Protein AF-A0A3M2TX80-F1 (afdb_monomer)

Radius of gyration: 23.75 Å; Cα contacts (8 Å, |Δi|>4): 226; chains: 1; bounding box: 49×37×75 Å

InterPro domains:
  IPR005814 Aminotransferase class-III [PF00202] (36-220)
  IPR015421 Pyridoxal phosphate-dependent transferase, major domain [G3DSA:3.40.640.10] (69-220)
  IPR015422 Pyridoxal phosphate-dependent transferase, small domain [G3DSA:3.90.1150.10] (36-68)
  IPR015424 Pyridoxal phosphate-dependent transferase [SSF53383] (11-220)

Nearest PDB structures (foldseek):
  6tor-assembly1_A  TM=9.472E-01  e=2.722E-14  Homo sapiens
  6tor-assembly1_B  TM=9.514E-01  e=3.523E-14  Homo sapiens
  5g4j-assembly1_B  TM=8.910E-01  e=1.304E-12  Paenarthrobacter aurescens TC1
  6jix-assembly2_C  TM=8.102E-01  e=5.147E-11  Bifidobacterium catenulatum PV20-2
  2zsm-assembly1_A  TM=7.196E-01  e=1.343E-07  Aeropyrum pernix

Foldseek 3Di:
DPPDDPDDPDDDDVVVVVVVCVVPPDPLPDDPDPDHAAFDFWDFQWTAGPVRDIDRHPDDPPQVRTTPPPVVVVVVVVCVVPDDDDPVDDDDPVVVVQVVVCVVDDPPDDGDDDDDDQLVVVVVVLVVLCVVQVAQAEEEEALAQRDDPPVRLLQHHNCVSPVCNVVPRDPRYHYAYDDDQPPGPAHDPPRVVVSVVRVVVSVVVCVVVVHTYSYYDYDD

Secondary structure (DSSP, 8-state):
--SS--PPPPPP-HHHHHHHHHHHS-TTS--SSSS---EEEEEBTEEEETT--EEE--S-SS-TT-BT-HHHHHHHHHHHHH----TTS--HHHHHHHHHHHTTSPTT-------SSHHHHHHHHHHHHHHHHS--EEEEETT----SSHHHHHH---TTT-TTHHHH--TTEEEE----TTTSSS-STT-HHHHHHHHHHHHHHHHHTT--EEEEE---

Sequence (220 aa):
MLGFDCDAPALADPAQLLARRDASFARSQKHYYQAPPQIERGWRNHLIDMQGRSYLDMLNNVAVLGHGHPRMAYEAARQWSLLNTNSRFHYAAIAEFSERLLKLAPDGMDRVFLVNSGTEANDLAIRLAWAYSGGRDMLSVLEAYHGWSVATDAISTSIADNPQALSTRPDWVHPVTAPNTYRGPYRGADSAPEYVRSVDQVLAALAEQQRQVAGFICEP

pLDDT: mean 93.8, std 5.7, range [59.66, 98.44]

Mean predicted aligned error: 5.3 Å

Structure (mmCIF, N/CA/C/O backbone):
data_AF-A0A3M2TX80-F1
#
_entry.id   AF-A0A3M2TX80-F1
#
loop_
_atom_site.group_PDB
_atom_site.id
_atom_site.type_symbol
_atom_site.label_atom_id
_atom_site.label_alt_id
_atom_site.label_comp_id
_atom_site.label_asym_id
_atom_site.label_entity_id
_atom_site.label_seq_id
_atom_site.pdbx_PDB_ins_code
_atom_site.Cartn_x
_atom_site.Cartn_y
_atom_site.Cartn_z
_atom_site.occupancy
_atom_site.B_iso_or_equiv
_atom_site.auth_seq_id
_atom_site.auth_comp_id
_atom_site.auth_asym_id
_atom_site.auth_atom_id
_atom_site.pdbx_PDB_model_num
ATOM 1 N N . MET A 1 1 ? 29.086 -4.573 -43.682 1.00 59.66 1 MET A N 1
ATOM 2 C CA . MET A 1 1 ? 28.436 -5.670 -44.439 1.00 59.66 1 MET A CA 1
ATOM 3 C C . MET A 1 1 ? 26.910 -5.751 -44.256 1.00 59.66 1 MET A C 1
ATOM 5 O O . MET A 1 1 ? 26.325 -6.647 -44.841 1.00 59.66 1 MET A O 1
ATOM 9 N N . LEU A 1 2 ? 26.238 -4.819 -43.553 1.00 67.31 2 LEU A N 1
ATOM 10 C CA . LEU A 1 2 ? 24.760 -4.787 -43.479 1.00 67.31 2 LEU A CA 1
ATOM 11 C C . LEU A 1 2 ? 24.112 -3.436 -43.859 1.00 67.31 2 LEU A C 1
ATOM 13 O O . LEU A 1 2 ? 22.903 -3.380 -44.025 1.00 67.31 2 LEU A O 1
ATOM 17 N N . GLY A 1 3 ? 24.888 -2.368 -44.089 1.00 73.31 3 GLY A N 1
ATOM 18 C CA . GLY A 1 3 ? 24.382 -1.110 -44.670 1.00 73.31 3 GLY A CA 1
ATOM 19 C C . GLY A 1 3 ? 23.562 -0.216 -43.730 1.00 73.31 3 GLY A C 1
ATOM 20 O O . GLY A 1 3 ? 23.145 0.858 -44.148 1.00 73.31 3 GLY A O 1
ATOM 21 N N . PHE A 1 4 ? 23.372 -0.618 -42.477 1.00 73.31 4 PHE A N 1
ATOM 22 C CA . PHE A 1 4 ? 22.861 0.222 -41.398 1.00 73.31 4 PHE A CA 1
ATOM 23 C C . PHE A 1 4 ? 23.906 0.327 -40.289 1.00 73.31 4 PHE A C 1
ATOM 25 O O . PHE A 1 4 ? 24.745 -0.565 -40.134 1.00 73.31 4 PHE A O 1
ATOM 32 N N . ASP A 1 5 ? 23.867 1.449 -39.574 1.00 76.44 5 ASP A N 1
ATOM 33 C CA . ASP A 1 5 ? 24.690 1.685 -38.395 1.00 76.44 5 ASP A CA 1
ATOM 34 C C . ASP A 1 5 ? 24.335 0.638 -37.329 1.00 76.44 5 ASP A C 1
ATOM 36 O O . ASP A 1 5 ? 23.183 0.535 -36.900 1.00 76.44 5 ASP A O 1
ATOM 40 N N . CYS A 1 6 ? 25.307 -0.208 -36.997 1.00 76.00 6 CYS A N 1
ATOM 41 C CA . CYS A 1 6 ? 25.167 -1.266 -35.998 1.00 76.00 6 CYS A CA 1
ATOM 42 C C . CYS A 1 6 ? 25.852 -0.890 -34.681 1.00 76.00 6 CYS A C 1
ATOM 44 O O . CYS A 1 6 ? 25.832 -1.703 -33.752 1.00 76.00 6 CYS A O 1
ATOM 46 N N . ASP A 1 7 ? 26.483 0.285 -34.602 1.00 80.00 7 ASP A N 1
ATOM 47 C CA . ASP A 1 7 ? 27.170 0.695 -33.391 1.00 80.00 7 ASP A CA 1
ATOM 48 C C . ASP A 1 7 ? 26.132 1.072 -32.334 1.00 80.00 7 ASP A C 1
ATOM 50 O O . ASP A 1 7 ? 25.189 1.835 -32.562 1.00 80.00 7 ASP A O 1
ATOM 54 N N . ALA A 1 8 ? 26.282 0.488 -31.145 1.00 75.00 8 ALA A N 1
ATOM 55 C CA . ALA A 1 8 ? 25.469 0.893 -30.015 1.00 75.00 8 ALA A CA 1
ATOM 56 C C . ALA A 1 8 ? 25.793 2.361 -29.680 1.00 75.00 8 ALA A C 1
ATOM 58 O O . ALA A 1 8 ? 26.974 2.726 -29.653 1.00 75.00 8 ALA A O 1
ATOM 59 N N . PRO A 1 9 ? 24.786 3.200 -29.377 1.00 80.12 9 PRO A N 1
ATOM 60 C CA . PRO A 1 9 ? 25.036 4.550 -28.899 1.00 80.12 9 PRO A CA 1
ATOM 61 C C . PRO A 1 9 ? 25.981 4.529 -27.697 1.00 80.12 9 PRO A C 1
ATOM 63 O O . PRO A 1 9 ? 25.887 3.645 -26.840 1.00 80.12 9 PRO A O 1
ATOM 66 N N . ALA A 1 10 ? 26.870 5.520 -27.615 1.00 82.12 10 ALA A N 1
ATOM 67 C CA . ALA A 1 10 ? 27.708 5.688 -26.437 1.00 82.12 10 ALA A CA 1
ATOM 68 C C . ALA A 1 10 ? 26.825 5.796 -25.185 1.00 82.12 10 ALA A C 1
ATOM 70 O O . ALA A 1 10 ? 25.822 6.517 -25.180 1.00 82.12 10 ALA A O 1
ATOM 71 N N . LEU A 1 11 ? 27.200 5.077 -24.125 1.00 80.62 11 LEU A N 1
ATOM 72 C CA . LEU A 1 11 ? 26.494 5.163 -22.853 1.00 80.62 11 LEU A CA 1
ATOM 73 C C . LEU A 1 11 ? 26.590 6.594 -22.323 1.00 80.62 11 LEU A C 1
ATOM 75 O O . LEU A 1 11 ? 27.683 7.147 -22.196 1.00 80.62 11 LEU A O 1
ATOM 79 N N . ALA A 1 12 ? 25.437 7.187 -22.018 1.00 84.25 12 ALA A N 1
ATOM 80 C CA . ALA A 1 12 ? 25.389 8.477 -21.350 1.00 84.25 12 ALA A CA 1
ATOM 81 C C . ALA A 1 12 ? 26.014 8.373 -19.950 1.00 84.25 12 ALA A C 1
ATOM 83 O O . ALA A 1 12 ? 25.948 7.326 -19.305 1.00 84.25 12 ALA A O 1
ATOM 84 N N . ASP A 1 13 ? 26.596 9.474 -19.477 1.00 89.69 13 ASP A N 1
ATOM 85 C CA . ASP A 1 13 ? 27.160 9.551 -18.132 1.00 89.69 13 ASP A CA 1
ATOM 86 C C . ASP A 1 13 ? 26.036 9.482 -17.073 1.00 89.69 13 ASP A C 1
ATOM 88 O O . ASP A 1 13 ? 25.212 10.406 -16.997 1.00 89.69 13 ASP A O 1
ATOM 92 N N . PRO A 1 14 ? 25.985 8.429 -16.229 1.00 90.62 14 PRO A N 1
ATOM 93 C CA . PRO A 1 14 ? 24.947 8.284 -15.211 1.00 90.62 14 PRO A CA 1
ATOM 94 C C . PRO A 1 14 ? 24.973 9.418 -14.175 1.00 90.62 14 PRO A C 1
ATOM 96 O O . PRO A 1 14 ? 23.929 9.752 -13.610 1.00 90.62 14 PRO A O 1
ATOM 99 N N . ALA A 1 15 ? 26.124 10.067 -13.953 1.00 92.69 15 ALA A N 1
ATOM 100 C CA . ALA A 1 15 ? 26.229 11.191 -13.025 1.00 92.69 15 ALA A CA 1
ATOM 101 C C . ALA A 1 15 ? 25.432 12.412 -13.511 1.00 92.69 15 ALA A C 1
ATOM 103 O O . ALA A 1 15 ? 24.819 13.117 -12.707 1.00 92.69 15 ALA A O 1
ATOM 104 N N . GLN A 1 16 ? 25.369 12.637 -14.827 1.00 94.44 16 GLN A N 1
ATOM 105 C CA . GLN A 1 16 ? 24.567 13.720 -15.400 1.00 94.44 16 GLN A CA 1
ATOM 106 C C . GLN A 1 16 ? 23.069 13.467 -15.217 1.00 94.44 16 GLN A C 1
ATOM 108 O O . GLN A 1 16 ? 22.315 14.397 -14.921 1.00 94.44 16 GLN A O 1
ATOM 113 N N . LEU A 1 17 ? 22.622 12.214 -15.361 1.00 93.12 17 LEU A N 1
ATOM 114 C CA . LEU A 1 17 ? 21.231 11.847 -15.101 1.00 93.12 17 LEU A CA 1
ATOM 115 C C . LEU A 1 17 ? 20.876 12.022 -13.619 1.00 93.12 17 LEU A C 1
ATOM 117 O O . LEU A 1 17 ? 19.830 12.599 -13.315 1.00 93.12 17 LEU A O 1
ATOM 121 N N . LEU A 1 18 ? 21.754 11.592 -12.708 1.00 93.56 18 LEU A N 1
ATOM 122 C CA . LEU A 1 18 ? 21.552 11.770 -11.270 1.00 93.56 18 LEU A CA 1
ATOM 123 C C . LEU A 1 18 ? 21.486 13.256 -10.888 1.00 93.56 18 LEU A C 1
ATOM 125 O O . LEU A 1 18 ? 20.553 13.664 -10.206 1.00 93.56 18 LEU A O 1
ATOM 129 N N . ALA A 1 19 ? 22.380 14.096 -11.417 1.00 94.69 19 ALA A N 1
ATOM 130 C CA . ALA A 1 19 ? 22.339 15.539 -11.175 1.00 94.69 19 ALA A CA 1
ATOM 131 C C . ALA A 1 19 ? 21.034 16.184 -11.680 1.00 94.69 19 ALA A C 1
ATOM 133 O O . ALA A 1 19 ? 20.447 17.032 -11.005 1.00 94.69 19 ALA A O 1
ATOM 134 N N . ARG A 1 20 ? 20.532 15.762 -12.851 1.00 94.94 20 ARG A N 1
ATOM 135 C CA . ARG A 1 20 ? 19.226 16.210 -13.370 1.00 94.94 20 ARG A CA 1
ATOM 136 C C . ARG A 1 20 ? 18.079 15.776 -12.466 1.00 94.94 20 ARG A C 1
ATOM 138 O O . ARG A 1 20 ? 17.150 16.556 -12.254 1.00 94.94 20 ARG A O 1
ATOM 145 N N . ARG A 1 21 ? 18.138 14.553 -11.934 1.00 93.69 21 ARG A N 1
ATOM 146 C CA . ARG A 1 21 ? 17.175 14.056 -10.950 1.00 93.69 21 ARG A CA 1
ATOM 147 C C . ARG A 1 21 ? 17.214 14.927 -9.696 1.00 93.69 21 ARG A C 1
ATOM 149 O O . ARG A 1 21 ? 16.175 15.432 -9.302 1.00 93.69 21 ARG A O 1
ATOM 156 N N . ASP A 1 22 ? 18.382 15.178 -9.120 1.00 93.56 22 ASP A N 1
ATOM 157 C CA . ASP A 1 22 ? 18.524 15.967 -7.888 1.00 93.56 22 ASP A CA 1
ATOM 158 C C . ASP A 1 22 ? 18.089 17.427 -8.052 1.00 93.56 22 ASP A C 1
ATOM 160 O O . ASP A 1 22 ? 17.578 18.039 -7.113 1.00 93.56 22 ASP A O 1
ATOM 164 N N . ALA A 1 23 ? 18.240 17.981 -9.256 1.00 95.69 23 ALA A N 1
ATOM 165 C CA . ALA A 1 23 ? 17.765 19.319 -9.585 1.00 95.69 23 ALA A CA 1
ATOM 166 C C . ALA A 1 23 ? 16.236 19.411 -9.760 1.00 95.69 23 ALA A C 1
ATOM 168 O O . ALA A 1 23 ? 15.690 20.508 -9.663 1.00 95.69 23 ALA A O 1
ATOM 169 N N . SER A 1 24 ? 15.546 18.298 -10.044 1.00 95.38 24 SER A N 1
ATOM 170 C CA . SER A 1 24 ? 14.126 18.299 -10.442 1.00 95.38 24 SER A CA 1
ATOM 171 C C . SER A 1 24 ? 13.187 17.538 -9.502 1.00 95.38 24 SER A C 1
ATOM 173 O O . SER A 1 24 ? 12.017 17.900 -9.391 1.00 95.38 24 SER A O 1
ATOM 175 N N . PHE A 1 25 ? 13.665 16.505 -8.810 1.00 93.88 25 PHE A N 1
ATOM 176 C CA . PHE A 1 25 ? 12.873 15.707 -7.879 1.00 93.88 25 PHE A CA 1
ATOM 177 C C . PHE A 1 25 ? 12.859 16.337 -6.488 1.00 93.88 25 PHE A C 1
ATOM 179 O O . PHE A 1 25 ? 13.861 16.862 -5.999 1.00 93.88 25 PHE A O 1
ATOM 186 N N . ALA A 1 26 ? 11.713 16.239 -5.812 1.00 92.00 26 ALA A N 1
ATOM 187 C CA . ALA A 1 26 ? 11.587 16.700 -4.438 1.00 92.00 26 ALA A CA 1
ATOM 188 C C . ALA A 1 26 ? 12.589 15.965 -3.536 1.00 92.00 26 ALA A C 1
ATOM 190 O O . ALA A 1 26 ? 12.660 14.737 -3.546 1.00 92.00 26 ALA A O 1
ATOM 191 N N . ARG A 1 27 ? 13.326 16.712 -2.705 1.00 87.06 27 ARG A N 1
ATOM 192 C CA . ARG A 1 27 ? 14.365 16.157 -1.815 1.00 87.06 27 ARG A CA 1
ATOM 193 C C . ARG A 1 27 ? 13.838 15.123 -0.815 1.00 87.06 27 ARG A C 1
ATOM 195 O O . ARG A 1 27 ? 14.606 14.299 -0.334 1.00 87.06 27 ARG A O 1
ATOM 202 N N . SER A 1 28 ? 12.543 15.164 -0.499 1.00 85.38 28 SER A N 1
ATOM 203 C CA . SER A 1 28 ? 11.877 14.161 0.338 1.00 85.38 28 SER A CA 1
ATOM 204 C C . SER A 1 28 ? 11.779 12.789 -0.339 1.00 85.38 28 SER A C 1
ATOM 206 O O . SER A 1 28 ? 11.716 11.777 0.354 1.00 85.38 28 SER A O 1
ATOM 208 N N . GLN A 1 29 ? 11.816 12.729 -1.674 1.00 85.62 29 GLN A N 1
ATOM 209 C CA . GLN A 1 29 ? 11.825 11.485 -2.442 1.00 85.62 29 GLN A CA 1
ATOM 210 C C . GLN A 1 29 ? 13.255 10.950 -2.541 1.00 85.62 29 GLN A C 1
ATOM 212 O O . GLN A 1 29 ? 14.015 11.283 -3.459 1.00 85.62 29 GLN A O 1
ATOM 217 N N . LYS A 1 30 ? 13.619 10.129 -1.557 1.00 85.69 30 LYS A N 1
ATOM 218 C CA . LYS A 1 30 ? 14.942 9.509 -1.418 1.00 85.69 30 LYS A CA 1
ATOM 219 C C . LYS A 1 30 ? 15.217 8.500 -2.544 1.00 85.69 30 LYS A C 1
ATOM 221 O O . LYS A 1 30 ? 14.304 8.034 -3.223 1.00 85.69 30 LYS A O 1
ATOM 226 N N . HIS A 1 31 ? 16.484 8.143 -2.722 1.00 88.81 31 HIS A N 1
ATOM 227 C CA . HIS A 1 31 ? 16.905 6.993 -3.520 1.00 88.81 31 HIS A CA 1
ATOM 228 C C . HIS A 1 31 ? 17.670 6.004 -2.640 1.00 88.81 31 HIS A C 1
ATOM 230 O O . HIS A 1 31 ? 18.202 6.361 -1.586 1.00 88.81 31 HIS A O 1
ATOM 236 N N . TYR A 1 32 ? 17.731 4.751 -3.079 1.00 87.69 32 TYR A N 1
ATOM 237 C CA . TYR A 1 32 ? 18.575 3.751 -2.440 1.00 87.69 32 TYR A CA 1
ATOM 238 C C . TYR A 1 32 ? 20.052 4.023 -2.736 1.00 87.69 32 TYR A C 1
ATOM 240 O O . TYR A 1 32 ? 20.390 4.492 -3.822 1.00 87.69 32 TYR A O 1
ATOM 248 N N . TYR A 1 33 ? 20.918 3.666 -1.783 1.00 90.12 33 TYR A N 1
ATOM 249 C CA . TYR A 1 33 ? 22.381 3.774 -1.863 1.00 90.12 33 TYR A CA 1
ATOM 250 C C . TYR A 1 33 ? 22.925 5.209 -1.990 1.00 90.12 33 TYR A C 1
ATOM 252 O O . TYR A 1 33 ? 22.236 6.138 -2.397 1.00 90.12 33 TYR A O 1
ATOM 260 N N . GLN A 1 34 ? 24.198 5.392 -1.629 1.00 89.75 34 GLN A N 1
ATOM 261 C CA . GLN A 1 34 ? 24.897 6.675 -1.795 1.00 89.75 34 GLN A CA 1
ATOM 262 C C . GLN A 1 34 ? 25.177 6.984 -3.273 1.00 89.75 34 GLN A C 1
ATOM 264 O O . GLN A 1 34 ? 25.066 8.129 -3.692 1.00 89.75 34 GLN A O 1
ATOM 269 N N . ALA A 1 35 ? 25.501 5.951 -4.054 1.00 90.00 35 ALA A N 1
ATOM 270 C CA . ALA A 1 35 ? 25.652 6.007 -5.503 1.00 90.00 35 ALA A CA 1
ATOM 271 C C . ALA A 1 35 ? 24.588 5.089 -6.137 1.00 90.00 35 ALA A C 1
ATOM 273 O O . ALA A 1 35 ? 24.834 3.885 -6.270 1.00 90.00 35 ALA A O 1
ATOM 274 N N . PRO A 1 36 ? 23.381 5.602 -6.437 1.00 92.19 36 PRO A N 1
ATOM 275 C CA . PRO A 1 36 ? 22.304 4.787 -6.988 1.00 92.19 36 PRO A CA 1
ATOM 276 C C . PRO A 1 36 ? 22.674 4.274 -8.393 1.00 92.19 36 PRO A C 1
ATOM 278 O O . PRO A 1 36 ? 23.073 5.077 -9.240 1.00 92.19 36 PRO A O 1
ATOM 281 N N . PRO A 1 37 ? 22.540 2.964 -8.678 1.00 92.38 37 PRO A N 1
ATOM 282 C CA . PRO A 1 37 ? 22.771 2.443 -10.021 1.00 92.38 37 PRO A CA 1
ATOM 283 C C . PRO A 1 37 ? 21.685 2.933 -10.990 1.00 92.38 37 PRO A C 1
ATOM 285 O O . PRO A 1 37 ? 20.508 3.008 -10.631 1.00 92.38 37 PRO A O 1
ATOM 288 N N . GLN A 1 38 ? 22.065 3.217 -12.239 1.00 94.50 38 GLN A N 1
ATOM 289 C CA . GLN A 1 38 ? 21.109 3.501 -13.310 1.00 94.50 38 GLN A CA 1
ATOM 290 C C . GLN A 1 38 ? 20.551 2.182 -13.862 1.00 94.50 38 GLN A C 1
ATOM 292 O O . GLN A 1 38 ? 21.195 1.519 -14.675 1.00 94.50 38 GLN A O 1
ATOM 297 N N . ILE A 1 39 ? 19.351 1.809 -13.418 1.00 95.31 39 ILE A N 1
ATOM 298 C CA . ILE A 1 39 ? 18.636 0.616 -13.881 1.00 95.31 39 ILE A CA 1
ATOM 299 C C . ILE A 1 39 ? 17.630 1.006 -14.966 1.00 95.31 39 ILE A C 1
ATOM 301 O O . ILE A 1 39 ? 16.703 1.763 -14.701 1.00 95.31 39 ILE A O 1
ATOM 305 N N . GLU A 1 40 ? 17.787 0.443 -16.163 1.00 94.31 40 GLU A N 1
ATOM 306 C CA . GLU A 1 40 ? 16.952 0.769 -17.340 1.00 94.31 40 GLU A CA 1
ATOM 307 C C . GLU A 1 40 ? 16.276 -0.472 -17.935 1.00 94.31 40 GLU A C 1
ATOM 309 O O . GLU A 1 40 ? 15.460 -0.389 -18.855 1.00 94.31 40 GLU A O 1
ATOM 314 N N . ARG A 1 41 ? 16.610 -1.663 -17.428 1.00 95.88 41 ARG A N 1
ATOM 315 C CA . ARG A 1 41 ? 15.988 -2.916 -17.850 1.00 95.88 41 ARG A CA 1
ATOM 316 C C . ARG A 1 41 ? 15.700 -3.789 -16.645 1.00 95.88 41 ARG A C 1
ATOM 318 O O . ARG A 1 41 ? 16.430 -3.791 -15.659 1.00 95.88 41 ARG A O 1
ATOM 325 N N . GLY A 1 42 ? 14.657 -4.595 -16.764 1.00 97.06 42 GLY A N 1
ATOM 326 C CA . GLY A 1 42 ? 14.381 -5.651 -15.811 1.00 97.06 42 GLY A CA 1
ATOM 327 C C . GLY A 1 42 ? 13.740 -6.848 -16.494 1.00 97.06 42 GLY A C 1
ATOM 328 O O . GLY A 1 42 ? 13.045 -6.712 -17.503 1.00 97.06 42 GLY A O 1
ATOM 329 N N . TRP A 1 43 ? 14.007 -8.029 -15.952 1.00 97.38 43 TRP A N 1
ATOM 330 C CA . TRP A 1 43 ? 13.437 -9.284 -16.422 1.00 97.38 43 TRP A CA 1
ATOM 331 C C . TRP A 1 43 ? 13.212 -10.225 -15.250 1.00 97.38 43 TRP A C 1
ATOM 333 O O . TRP A 1 43 ? 14.162 -10.593 -14.559 1.00 97.38 43 TRP A O 1
ATOM 343 N N . ARG A 1 44 ? 11.960 -10.645 -15.040 1.00 96.38 44 ARG A N 1
ATOM 344 C CA . ARG A 1 44 ? 11.574 -11.482 -13.896 1.00 96.38 44 ARG A CA 1
ATOM 345 C C . ARG A 1 44 ? 12.051 -10.828 -12.590 1.00 96.38 44 ARG A C 1
ATOM 347 O O . ARG A 1 44 ? 11.693 -9.699 -12.297 1.00 96.38 44 ARG A O 1
ATOM 354 N N . ASN A 1 45 ? 12.884 -11.507 -11.827 1.00 97.06 45 ASN A N 1
ATOM 355 C CA . ASN A 1 45 ? 13.463 -11.073 -10.563 1.00 97.06 45 ASN A CA 1
ATOM 356 C C . ASN A 1 45 ? 14.814 -10.352 -10.729 1.00 97.06 45 ASN A C 1
ATOM 358 O O . ASN A 1 45 ? 15.593 -10.318 -9.784 1.00 97.06 45 ASN A O 1
ATOM 362 N N . HIS A 1 46 ? 15.137 -9.827 -11.915 1.00 97.81 46 HIS A N 1
ATOM 363 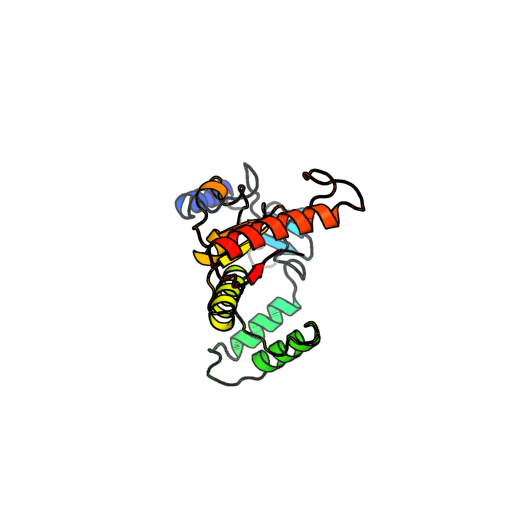C CA . HIS A 1 46 ? 16.406 -9.147 -12.170 1.00 97.81 46 HIS A CA 1
ATOM 364 C C . HIS A 1 46 ? 16.221 -7.692 -12.588 1.00 97.81 46 HIS A C 1
ATOM 366 O O . HIS A 1 46 ? 15.402 -7.3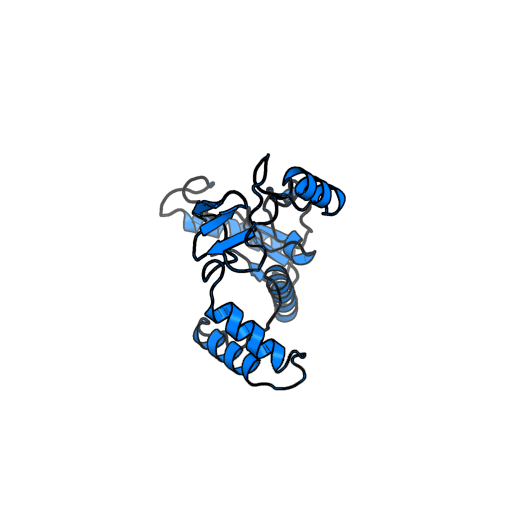93 -13.459 1.00 97.81 46 HIS A O 1
ATOM 372 N N . LEU A 1 47 ? 17.061 -6.824 -12.025 1.00 97.75 47 LEU A N 1
ATOM 373 C CA . LEU A 1 47 ? 17.318 -5.456 -12.474 1.00 97.75 47 LEU A CA 1
ATOM 374 C C . LEU A 1 47 ? 18.635 -5.452 -13.258 1.00 97.75 47 LEU A C 1
ATOM 376 O O . LEU A 1 47 ? 19.577 -6.152 -12.886 1.00 97.75 47 LEU A O 1
ATOM 380 N N . ILE A 1 48 ? 18.707 -4.716 -14.361 1.00 97.06 48 ILE A N 1
ATOM 381 C CA . ILE A 1 48 ? 19.871 -4.686 -15.250 1.00 97.06 48 ILE A CA 1
ATOM 382 C C . ILE A 1 48 ? 20.250 -3.226 -15.496 1.00 97.06 48 ILE A C 1
ATOM 384 O O . ILE A 1 48 ? 19.422 -2.430 -15.951 1.00 97.06 48 ILE A O 1
ATOM 388 N N . ASP A 1 49 ? 21.496 -2.886 -15.172 1.00 94.50 49 ASP A N 1
ATOM 389 C CA . ASP A 1 49 ? 22.035 -1.548 -15.406 1.00 94.50 49 ASP A CA 1
ATOM 390 C C . ASP A 1 49 ? 22.516 -1.349 -16.850 1.00 94.50 49 ASP A C 1
ATOM 392 O O . ASP A 1 49 ? 22.554 -2.272 -17.671 1.00 94.50 49 ASP A O 1
ATOM 396 N N . MET A 1 50 ? 22.905 -0.114 -17.162 1.00 92.00 50 MET A N 1
ATOM 397 C CA . MET A 1 50 ? 23.406 0.258 -18.487 1.00 92.00 50 MET A CA 1
ATOM 398 C C . MET A 1 50 ? 24.787 -0.320 -18.825 1.00 92.00 50 MET A C 1
ATOM 400 O O . MET A 1 50 ? 25.176 -0.310 -19.990 1.00 92.00 50 MET A O 1
ATOM 404 N N . GLN A 1 51 ? 25.521 -0.855 -17.846 1.00 89.94 51 GLN A N 1
ATOM 405 C CA . GLN A 1 51 ? 26.785 -1.566 -18.056 1.00 89.94 51 GLN A CA 1
ATOM 406 C C . GLN A 1 51 ? 26.566 -3.078 -18.247 1.00 89.94 51 GLN A C 1
ATOM 408 O O . GLN A 1 51 ? 27.526 -3.830 -18.417 1.00 89.94 51 GLN A O 1
ATOM 413 N N . GLY A 1 52 ? 25.308 -3.536 -18.241 1.00 90.88 52 GLY A N 1
ATOM 414 C CA . GLY A 1 52 ? 24.933 -4.937 -18.404 1.00 90.88 52 GLY A CA 1
ATOM 415 C C . GLY A 1 52 ? 25.060 -5.766 -17.126 1.00 90.88 52 GLY A C 1
ATOM 416 O O . GLY A 1 52 ? 24.879 -6.986 -17.172 1.00 90.88 52 GLY A O 1
ATOM 417 N N . ARG A 1 53 ? 25.344 -5.145 -15.976 1.00 94.81 53 ARG A N 1
ATOM 418 C CA . ARG A 1 53 ? 25.351 -5.854 -14.699 1.00 94.81 53 ARG A CA 1
ATOM 419 C C . ARG A 1 53 ? 23.922 -6.195 -14.314 1.00 94.81 53 ARG A C 1
ATOM 421 O O . ARG A 1 53 ? 23.032 -5.349 -14.302 1.00 94.81 53 ARG A O 1
ATOM 428 N N . SER A 1 54 ? 23.724 -7.459 -13.960 1.00 97.31 54 SER A N 1
ATOM 429 C CA . SER A 1 54 ? 22.455 -7.955 -13.449 1.00 97.31 54 SER A CA 1
ATOM 430 C C . SER A 1 54 ? 22.480 -8.034 -11.927 1.00 97.31 54 SER A C 1
ATOM 432 O O . SER A 1 54 ? 23.426 -8.554 -11.331 1.00 97.31 54 SER A O 1
ATOM 434 N N . TYR A 1 55 ? 21.415 -7.542 -11.310 1.00 97.12 55 TYR A N 1
ATOM 435 C CA . TYR A 1 55 ? 21.161 -7.583 -9.880 1.00 97.12 55 TYR A CA 1
ATOM 436 C C . TYR A 1 55 ? 19.952 -8.476 -9.633 1.00 97.1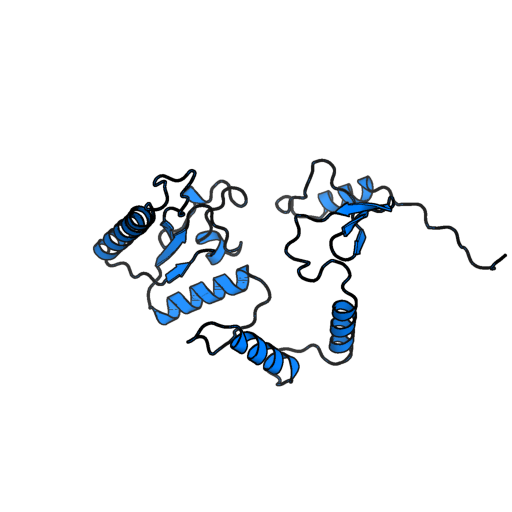2 55 TYR A C 1
ATOM 438 O O . TYR A 1 55 ? 18.914 -8.296 -10.269 1.00 97.12 55 TYR A O 1
ATOM 446 N N . LEU A 1 56 ? 20.082 -9.422 -8.705 1.00 97.69 56 LEU A N 1
ATOM 447 C CA . LEU A 1 56 ? 18.930 -10.135 -8.169 1.00 97.69 56 LEU A CA 1
ATOM 448 C C . LEU A 1 56 ? 18.112 -9.156 -7.319 1.00 97.69 56 LEU A C 1
ATOM 450 O O . LEU A 1 56 ? 18.624 -8.602 -6.347 1.00 97.69 56 LEU A O 1
ATOM 454 N N . ASP A 1 57 ? 16.859 -8.941 -7.695 1.00 96.69 57 ASP A N 1
ATOM 455 C CA . ASP A 1 57 ? 15.945 -8.063 -6.982 1.00 96.69 57 ASP A CA 1
ATOM 456 C C . ASP A 1 57 ? 15.322 -8.792 -5.792 1.00 96.69 57 ASP A C 1
ATOM 458 O O . ASP A 1 57 ? 14.534 -9.724 -5.953 1.00 96.69 57 ASP A O 1
ATOM 462 N N . MET A 1 58 ? 15.710 -8.360 -4.595 1.00 94.81 58 MET A N 1
ATOM 463 C CA . MET A 1 58 ? 15.192 -8.852 -3.317 1.00 94.81 58 MET A CA 1
ATOM 464 C C . MET A 1 58 ? 14.486 -7.739 -2.525 1.00 94.81 58 MET A C 1
ATOM 466 O O . MET A 1 58 ? 14.337 -7.858 -1.312 1.00 94.81 58 MET A O 1
ATOM 470 N N . LEU A 1 59 ? 14.112 -6.637 -3.189 1.00 91.31 59 LEU A N 1
ATOM 471 C CA . LEU A 1 59 ? 13.563 -5.437 -2.547 1.00 91.31 59 LEU A CA 1
ATOM 472 C C . LEU A 1 59 ? 12.167 -5.080 -3.062 1.00 91.31 59 LEU A C 1
ATOM 474 O O . LEU A 1 59 ? 11.304 -4.709 -2.271 1.00 91.31 59 LEU A O 1
ATOM 478 N N . ASN A 1 60 ? 11.935 -5.152 -4.375 1.00 91.50 60 ASN A N 1
ATOM 479 C CA . ASN A 1 60 ? 10.707 -4.614 -4.956 1.00 91.50 60 ASN A CA 1
ATOM 480 C C . ASN A 1 60 ? 9.505 -5.536 -4.736 1.00 91.50 60 ASN A C 1
ATOM 482 O O . ASN A 1 60 ? 9.448 -6.653 -5.244 1.00 91.50 60 ASN A O 1
ATOM 486 N N . ASN A 1 61 ? 8.481 -5.003 -4.075 1.00 90.19 61 ASN A N 1
ATOM 487 C CA . ASN A 1 61 ? 7.154 -5.611 -3.974 1.00 90.19 61 ASN A CA 1
ATOM 488 C C . ASN A 1 61 ? 6.183 -5.124 -5.070 1.00 90.19 61 ASN A C 1
ATOM 490 O O . ASN A 1 61 ? 5.154 -5.751 -5.285 1.00 90.19 61 ASN A O 1
ATOM 494 N N . VAL A 1 62 ? 6.499 -4.039 -5.790 1.00 93.12 62 VAL A N 1
ATOM 495 C CA . VAL A 1 62 ? 5.652 -3.484 -6.867 1.00 93.12 62 VAL A CA 1
ATOM 496 C C . VAL A 1 62 ? 5.590 -4.422 -8.074 1.00 93.12 62 VAL A C 1
ATOM 498 O O . VAL A 1 62 ? 4.532 -4.637 -8.666 1.00 93.12 62 VAL A O 1
ATOM 501 N N . ALA A 1 63 ? 6.726 -5.013 -8.440 1.00 93.25 63 ALA A N 1
ATOM 502 C CA . ALA A 1 63 ? 6.839 -5.929 -9.568 1.00 93.25 63 ALA A CA 1
ATOM 503 C C . ALA A 1 63 ? 6.392 -7.353 -9.181 1.00 93.25 63 ALA A C 1
ATOM 505 O O . ALA A 1 63 ? 7.156 -8.305 -9.317 1.00 93.25 63 ALA A O 1
ATOM 506 N N . VAL A 1 64 ? 5.146 -7.518 -8.721 1.00 93.12 64 VAL A N 1
ATOM 507 C CA . VAL A 1 64 ? 4.613 -8.803 -8.212 1.00 93.12 64 VAL A CA 1
ATOM 508 C C . VAL A 1 64 ? 4.658 -9.952 -9.229 1.00 93.12 64 VAL A C 1
ATOM 510 O O . VAL A 1 64 ? 4.782 -11.111 -8.849 1.00 93.12 64 VAL A O 1
ATOM 513 N N . LEU A 1 65 ? 4.587 -9.648 -10.530 1.00 95.25 65 LEU A N 1
ATOM 514 C CA . LEU A 1 65 ? 4.717 -10.627 -11.624 1.00 95.25 65 LEU A CA 1
ATOM 515 C C . LEU A 1 65 ? 6.154 -10.733 -12.171 1.00 95.25 65 LEU A C 1
ATOM 517 O O . LEU A 1 65 ? 6.396 -11.422 -13.164 1.00 95.25 65 LEU A O 1
ATOM 521 N N . GLY A 1 66 ? 7.101 -10.027 -11.555 1.00 96.12 66 GLY A N 1
ATOM 522 C CA . GLY A 1 66 ? 8.437 -9.784 -12.077 1.00 96.12 66 GLY A CA 1
ATOM 523 C C . GLY A 1 66 ? 8.492 -8.656 -13.114 1.00 96.12 66 GLY A C 1
ATOM 524 O O . GLY A 1 66 ? 7.502 -8.277 -13.745 1.00 96.12 66 GLY A O 1
ATOM 525 N N . HIS A 1 67 ? 9.692 -8.119 -13.300 1.00 97.62 67 HIS A N 1
ATOM 526 C CA . HIS A 1 67 ? 10.006 -7.063 -14.253 1.00 97.62 67 HIS A CA 1
ATOM 527 C C . HIS A 1 67 ? 9.803 -7.519 -15.698 1.00 97.62 67 HIS A C 1
ATOM 529 O O . HIS A 1 67 ? 10.142 -8.648 -16.067 1.00 97.62 67 HIS A O 1
ATOM 535 N N . GLY A 1 68 ? 9.275 -6.623 -16.534 1.00 95.88 68 GLY A N 1
ATOM 536 C CA . GLY A 1 68 ? 9.138 -6.860 -17.973 1.00 95.88 68 GLY A CA 1
ATOM 537 C C . GLY A 1 68 ? 8.163 -7.983 -18.349 1.00 95.88 68 GLY A C 1
ATOM 538 O O . GLY A 1 68 ? 8.346 -8.617 -19.386 1.00 95.88 68 GLY A O 1
ATOM 539 N N . HIS A 1 69 ? 7.147 -8.265 -17.523 1.00 97.19 69 HIS A N 1
ATOM 540 C CA . HIS A 1 69 ? 6.209 -9.367 -17.755 1.00 97.19 69 HIS A CA 1
ATOM 541 C C . HIS A 1 69 ? 5.428 -9.194 -19.085 1.00 97.19 69 HIS A C 1
ATO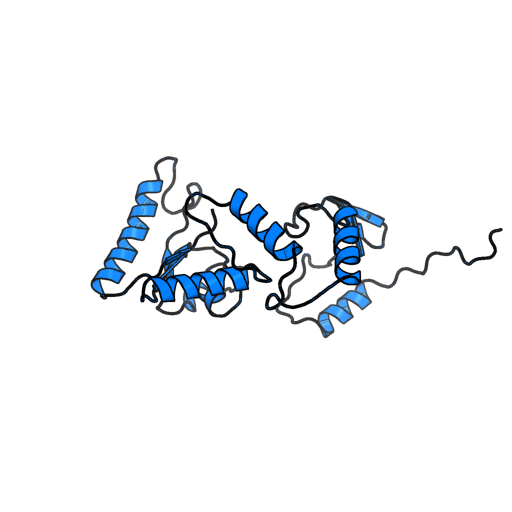M 543 O O . HIS A 1 69 ? 4.546 -8.331 -19.178 1.00 97.19 69 HIS A O 1
ATOM 549 N N . PRO A 1 70 ? 5.676 -10.025 -20.121 1.00 96.69 70 PRO A N 1
ATOM 550 C CA . PRO A 1 70 ? 5.259 -9.735 -21.498 1.00 96.69 70 PRO A CA 1
ATOM 551 C C . PRO A 1 70 ? 3.740 -9.735 -21.682 1.00 96.69 70 PRO A C 1
ATOM 553 O O . PRO A 1 70 ? 3.194 -8.880 -22.375 1.00 96.69 70 PRO A O 1
ATOM 556 N N . ARG A 1 71 ? 3.032 -10.646 -21.001 1.00 97.50 71 ARG A N 1
ATOM 557 C CA . ARG A 1 71 ? 1.563 -10.681 -21.036 1.00 97.50 71 ARG A CA 1
ATOM 558 C C . ARG A 1 71 ? 0.954 -9.418 -20.429 1.00 97.50 71 ARG A C 1
ATOM 560 O O . ARG A 1 71 ? -0.076 -8.967 -20.907 1.00 97.50 71 ARG A O 1
ATOM 567 N N . MET A 1 72 ? 1.582 -8.843 -19.400 1.00 95.94 72 MET A N 1
ATOM 568 C CA . MET A 1 72 ? 1.048 -7.636 -18.768 1.00 95.94 72 MET A CA 1
ATOM 569 C C . MET A 1 72 ? 1.185 -6.445 -19.719 1.00 95.94 72 MET A C 1
ATOM 571 O O . MET A 1 72 ? 0.200 -5.771 -20.004 1.00 95.94 72 MET A O 1
ATOM 575 N N . ALA A 1 73 ? 2.372 -6.258 -20.302 1.00 96.88 73 ALA A N 1
ATOM 576 C CA . ALA A 1 73 ? 2.598 -5.224 -21.312 1.00 96.88 73 ALA A CA 1
ATOM 577 C C . ALA A 1 73 ? 1.616 -5.337 -22.494 1.00 96.88 73 ALA A C 1
ATOM 579 O O . ALA A 1 73 ? 1.032 -4.334 -22.905 1.00 96.88 73 ALA A O 1
ATOM 580 N N . TYR A 1 74 ? 1.387 -6.558 -22.991 1.00 98.31 74 TYR A N 1
ATOM 581 C CA . TYR A 1 74 ? 0.431 -6.812 -24.067 1.00 98.31 74 TYR A CA 1
ATOM 582 C C . TYR A 1 74 ? -1.007 -6.433 -23.685 1.00 98.31 74 TYR A C 1
ATOM 584 O O . TYR A 1 74 ? -1.645 -5.684 -24.420 1.00 98.31 74 TYR A O 1
ATOM 592 N N . GLU A 1 75 ? -1.523 -6.902 -22.542 1.00 97.25 75 GLU A N 1
ATOM 593 C CA . GLU A 1 75 ? -2.911 -6.619 -22.144 1.00 97.25 75 GLU A CA 1
ATOM 594 C C . GLU A 1 75 ? -3.147 -5.136 -21.836 1.00 97.25 75 GLU A C 1
ATOM 596 O O . GLU A 1 75 ? -4.192 -4.602 -22.211 1.00 97.25 75 GLU A O 1
ATOM 601 N N . ALA A 1 76 ? -2.172 -4.446 -21.224 1.00 96.50 76 ALA A N 1
ATOM 602 C CA . ALA A 1 76 ? -2.242 -2.994 -21.044 1.00 96.50 76 ALA A CA 1
ATOM 603 C C . ALA A 1 76 ? -2.346 -2.274 -22.390 1.00 96.50 76 ALA A C 1
ATOM 605 O O . ALA A 1 76 ? -3.285 -1.507 -22.592 1.00 96.50 76 ALA A O 1
ATOM 606 N N . ALA A 1 77 ? -1.419 -2.542 -23.316 1.00 98.31 77 ALA A N 1
ATOM 607 C CA . ALA A 1 77 ? -1.408 -1.903 -24.630 1.00 98.31 77 ALA A CA 1
ATOM 608 C C . ALA A 1 77 ? -2.691 -2.202 -25.419 1.00 98.31 77 ALA A C 1
ATOM 610 O O . ALA A 1 77 ? -3.287 -1.300 -26.012 1.00 98.31 77 ALA A O 1
ATOM 611 N N . ARG A 1 78 ? -3.157 -3.457 -25.374 1.00 98.25 78 ARG A N 1
ATOM 612 C CA . ARG A 1 78 ? -4.402 -3.882 -26.015 1.00 98.25 78 ARG A CA 1
ATOM 613 C C . ARG A 1 78 ? -5.591 -3.096 -25.472 1.00 98.25 78 ARG A C 1
ATOM 615 O O . ARG A 1 78 ? -6.313 -2.498 -26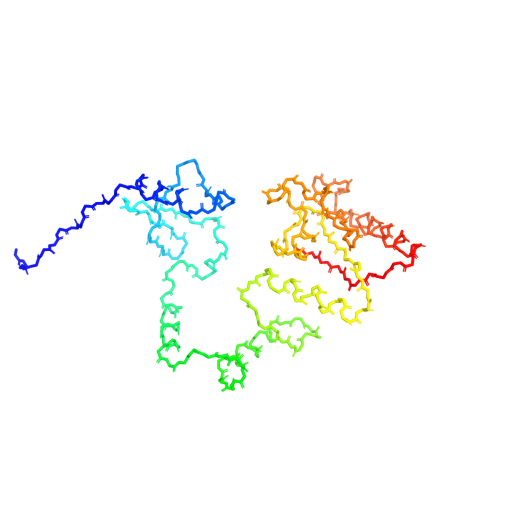.263 1.00 98.25 78 ARG A O 1
ATOM 622 N N . GLN A 1 79 ? -5.785 -3.046 -24.153 1.00 97.50 79 GLN A N 1
ATOM 623 C CA . GLN A 1 79 ? -6.908 -2.312 -23.565 1.00 97.50 79 GLN A CA 1
ATOM 624 C C . GLN A 1 79 ? -6.823 -0.807 -23.862 1.00 97.50 79 GLN A C 1
ATOM 626 O O . GLN A 1 79 ? -7.838 -0.205 -24.212 1.00 97.50 79 GLN A O 1
ATOM 631 N N . TRP A 1 80 ? -5.622 -0.219 -23.812 1.00 96.88 80 TRP A N 1
ATOM 632 C CA . TRP A 1 80 ? -5.405 1.201 -24.116 1.00 96.88 80 TRP A CA 1
ATOM 633 C C . TRP A 1 80 ? -5.765 1.571 -25.557 1.00 96.88 80 TRP A C 1
ATOM 635 O O . TRP A 1 80 ? -6.234 2.677 -25.806 1.00 96.88 80 TRP A O 1
ATOM 645 N N . SER A 1 81 ? -5.573 0.643 -26.501 1.00 97.94 81 SER A N 1
ATOM 646 C CA . SER A 1 81 ? -5.964 0.834 -27.903 1.00 97.94 81 SER A CA 1
ATOM 647 C C . SER A 1 81 ? -7.478 0.778 -28.140 1.00 97.94 81 SER A C 1
ATOM 649 O O . SER A 1 81 ? -7.944 1.211 -29.191 1.00 97.94 81 SER A O 1
ATOM 651 N N . LEU A 1 82 ? -8.245 0.247 -27.180 1.00 97.12 82 LEU A N 1
ATOM 652 C CA . LEU A 1 82 ? -9.693 0.064 -27.289 1.00 97.12 82 LEU A CA 1
ATOM 653 C C . LEU A 1 82 ? -10.469 1.135 -26.519 1.00 97.12 82 LEU A C 1
ATOM 655 O O . LEU A 1 82 ? -11.349 1.782 -27.081 1.00 97.12 82 LEU A O 1
ATOM 659 N N . LEU A 1 83 ? -10.189 1.286 -25.220 1.00 95.88 83 LEU A N 1
ATOM 660 C CA . LEU A 1 83 ? -10.965 2.150 -24.333 1.00 95.88 83 LEU A CA 1
ATOM 661 C C . LEU A 1 83 ? -10.198 2.485 -23.049 1.00 95.88 83 LEU A C 1
ATOM 663 O O . LEU A 1 83 ? -9.727 1.586 -22.350 1.00 95.88 83 LEU A O 1
ATOM 667 N N . ASN A 1 84 ? -10.198 3.770 -22.687 1.00 95.25 84 ASN A N 1
ATOM 668 C CA . ASN A 1 84 ? -9.806 4.274 -21.373 1.00 95.25 84 ASN A CA 1
ATOM 669 C C . ASN A 1 84 ? -10.785 5.382 -20.946 1.00 95.25 84 ASN A C 1
ATOM 671 O O . ASN A 1 84 ? -10.726 6.501 -21.453 1.00 95.25 84 ASN A O 1
ATOM 675 N N . THR A 1 85 ? -11.738 5.049 -20.074 1.00 95.44 85 THR A N 1
ATOM 676 C CA . THR A 1 85 ? -12.801 5.963 -19.629 1.00 95.44 85 THR A CA 1
ATOM 677 C C . THR A 1 85 ? -13.128 5.749 -18.152 1.00 95.44 85 THR A C 1
ATOM 679 O O . THR A 1 85 ? -12.692 4.776 -17.541 1.00 95.44 85 THR A O 1
ATOM 682 N N . ASN A 1 86 ? -13.902 6.664 -17.569 1.00 95.25 86 ASN A N 1
ATOM 683 C CA . ASN A 1 86 ? -14.353 6.559 -16.184 1.00 95.25 86 ASN A CA 1
ATOM 684 C C . ASN A 1 86 ? -15.482 5.522 -16.013 1.00 95.25 86 ASN A C 1
ATOM 686 O O . ASN A 1 86 ? -16.209 5.197 -16.951 1.00 95.25 86 ASN A O 1
ATOM 690 N N . SER A 1 87 ? -15.683 5.074 -14.774 1.00 92.69 87 SER A N 1
ATOM 691 C CA . SER A 1 87 ? -16.657 4.041 -14.396 1.00 92.69 87 SER A CA 1
ATOM 692 C C . SER A 1 87 ? -18.128 4.486 -14.389 1.00 92.69 87 SER A C 1
ATOM 694 O O . SER A 1 87 ? -18.985 3.725 -13.946 1.00 92.69 87 SER A O 1
ATOM 696 N N . ARG A 1 88 ? -18.467 5.692 -14.881 1.00 94.50 88 ARG A N 1
ATOM 697 C CA . ARG A 1 88 ? -19.879 6.075 -15.102 1.00 94.50 88 ARG A CA 1
ATOM 698 C C . ARG A 1 88 ? -20.468 5.402 -16.341 1.00 94.50 88 ARG A C 1
ATOM 700 O O . ARG A 1 88 ? -21.686 5.306 -16.457 1.00 94.50 88 ARG A O 1
ATOM 707 N N . PHE A 1 89 ? -19.616 4.934 -17.252 1.00 94.69 89 PHE A N 1
ATOM 708 C CA . PHE A 1 89 ? -20.004 4.019 -18.318 1.00 94.69 89 PHE A CA 1
ATOM 709 C C . PHE A 1 89 ? -19.787 2.577 -17.865 1.00 94.69 89 PHE A C 1
ATOM 711 O O . PHE A 1 89 ? -18.842 2.283 -17.134 1.00 94.69 89 PHE A O 1
ATOM 718 N N . HIS A 1 90 ? -20.643 1.668 -18.327 1.00 91.69 90 HIS A N 1
ATOM 719 C CA . HIS A 1 90 ? -20.480 0.242 -18.072 1.00 91.69 90 HIS A CA 1
ATOM 720 C C . HIS A 1 90 ? -19.558 -0.382 -19.125 1.00 91.69 90 HIS A C 1
ATOM 722 O O . HIS A 1 90 ? -19.685 -0.117 -20.319 1.00 91.69 90 HIS A O 1
ATOM 728 N N . TYR A 1 91 ? -18.625 -1.218 -18.678 1.00 95.56 91 TYR A N 1
ATOM 729 C CA . TYR A 1 91 ? -17.747 -2.016 -19.531 1.00 95.56 91 TYR A CA 1
ATOM 730 C C . TYR A 1 91 ? -17.321 -3.278 -18.780 1.00 95.56 91 TYR A C 1
ATOM 732 O O . TYR A 1 91 ? -17.199 -3.273 -17.557 1.00 95.56 91 TYR A O 1
ATOM 740 N N . ALA A 1 92 ? -17.102 -4.369 -19.512 1.00 95.81 92 ALA A N 1
ATOM 741 C CA . ALA A 1 92 ? -16.925 -5.691 -18.916 1.00 95.81 92 ALA A CA 1
ATOM 742 C C . ALA A 1 92 ? -15.712 -5.772 -17.973 1.00 95.81 92 ALA A C 1
ATOM 744 O O . ALA A 1 92 ? -15.820 -6.314 -16.878 1.00 95.81 92 ALA A O 1
ATOM 745 N N . ALA A 1 93 ? -14.584 -5.155 -18.347 1.00 95.56 93 ALA A N 1
ATOM 746 C CA . ALA A 1 93 ? -13.322 -5.314 -17.625 1.00 95.56 93 ALA A CA 1
ATOM 747 C C . ALA A 1 93 ? -13.391 -4.917 -16.138 1.00 95.56 93 ALA A C 1
ATOM 749 O O . ALA A 1 93 ? -12.811 -5.610 -15.306 1.00 95.56 93 ALA A O 1
ATOM 750 N N . ILE A 1 94 ? -14.097 -3.833 -15.783 1.00 95.12 94 ILE A N 1
ATOM 751 C CA . ILE A 1 94 ? -14.226 -3.425 -14.374 1.00 95.12 94 ILE A CA 1
ATOM 752 C C . ILE A 1 94 ? -15.131 -4.385 -13.591 1.00 95.12 94 ILE A C 1
ATOM 754 O O . ILE A 1 94 ? -14.784 -4.753 -12.474 1.00 95.12 94 ILE A O 1
ATOM 758 N N . ALA A 1 95 ? -16.233 -4.848 -14.191 1.00 96.06 95 ALA A N 1
ATOM 759 C CA . ALA A 1 95 ? -17.152 -5.794 -13.558 1.00 96.06 95 ALA A CA 1
ATOM 760 C C . ALA A 1 95 ? -16.484 -7.160 -13.336 1.00 96.06 95 ALA A C 1
ATOM 762 O O . ALA A 1 95 ? -16.441 -7.650 -12.210 1.00 96.06 95 ALA A O 1
ATOM 763 N N . GLU A 1 96 ? -15.869 -7.722 -14.379 1.00 97.56 96 GLU A N 1
ATOM 764 C CA . GLU A 1 96 ? -15.154 -9.000 -14.315 1.00 97.56 96 GLU A CA 1
ATOM 765 C C . GLU A 1 96 ? -13.993 -8.955 -13.312 1.00 97.56 96 GLU A C 1
ATOM 767 O O . GLU A 1 96 ? -13.734 -9.927 -12.598 1.00 97.56 96 GLU A O 1
ATOM 772 N N . PHE A 1 97 ? -13.277 -7.827 -13.233 1.00 96.81 97 PHE A N 1
ATOM 773 C CA . PHE A 1 97 ? -12.211 -7.662 -12.251 1.00 96.81 97 PHE A CA 1
ATOM 774 C C . PHE A 1 97 ? -12.760 -7.620 -10.821 1.00 96.81 97 PHE A C 1
ATOM 776 O O . PHE A 1 97 ? -12.257 -8.345 -9.961 1.00 96.81 97 PHE A O 1
ATOM 783 N N . SER A 1 98 ? -13.823 -6.851 -10.572 1.00 97.44 98 SER A N 1
ATOM 784 C CA . SER A 1 98 ? -14.487 -6.8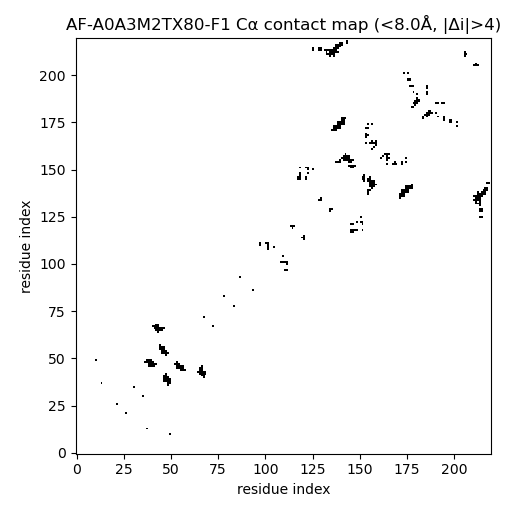07 -9.265 1.00 97.44 98 SER A CA 1
ATOM 785 C C . SER A 1 98 ? -15.028 -8.176 -8.842 1.00 97.44 98 SER A C 1
ATOM 787 O O . SER A 1 98 ? -14.791 -8.592 -7.713 1.00 97.44 98 SER A O 1
ATOM 789 N N . GLU A 1 99 ? -15.674 -8.926 -9.736 1.00 97.69 99 GLU A N 1
ATOM 790 C CA . GLU A 1 99 ? -16.159 -10.285 -9.451 1.00 97.69 99 GLU A CA 1
ATOM 791 C C . GLU A 1 99 ? -15.027 -11.243 -9.068 1.00 97.69 99 GLU A C 1
ATOM 793 O O . GLU A 1 99 ? -15.168 -12.068 -8.164 1.00 97.69 99 GLU A O 1
ATOM 798 N N . ARG A 1 100 ? -13.882 -11.146 -9.751 1.00 98.12 100 ARG A N 1
ATOM 799 C CA . ARG A 1 100 ? -12.707 -11.968 -9.442 1.00 98.12 100 ARG A CA 1
ATOM 800 C C . ARG A 1 100 ? -12.092 -11.609 -8.095 1.00 98.12 100 ARG A C 1
ATOM 802 O O . ARG A 1 100 ? -11.645 -12.520 -7.407 1.00 98.12 100 ARG A O 1
ATOM 809 N N . LEU A 1 101 ? -12.086 -10.331 -7.717 1.00 97.94 101 LEU A N 1
ATOM 810 C CA . LEU A 1 101 ? -11.644 -9.898 -6.390 1.00 97.94 101 LEU A CA 1
ATOM 811 C C . LEU A 1 101 ? -12.574 -10.419 -5.291 1.00 97.94 101 LEU A C 1
ATOM 813 O O . LEU A 1 101 ? -12.090 -10.945 -4.296 1.00 97.94 101 LEU A O 1
ATOM 817 N N . LEU A 1 102 ? -13.892 -10.355 -5.494 1.00 98.12 102 LEU A N 1
ATOM 818 C CA . LEU A 1 102 ? -14.870 -10.851 -4.518 1.00 98.12 102 LEU A CA 1
ATOM 819 C C . LEU A 1 102 ? -14.745 -12.356 -4.259 1.00 98.12 102 LEU A C 1
ATOM 821 O O . LEU A 1 102 ? -14.955 -12.798 -3.139 1.00 98.12 102 LEU A O 1
ATOM 825 N N . LYS A 1 103 ? -14.328 -13.146 -5.255 1.00 97.75 103 LYS A N 1
ATOM 826 C CA . LYS A 1 103 ? -14.043 -14.583 -5.071 1.00 97.75 103 LYS A CA 1
ATOM 827 C C . LYS A 1 103 ? -12.835 -14.869 -4.169 1.00 97.75 103 LYS A C 1
ATOM 829 O O . LYS A 1 103 ? -12.672 -16.007 -3.743 1.00 97.75 103 LYS A O 1
ATOM 834 N N . LEU A 1 104 ? -11.969 -13.881 -3.943 1.00 97.44 104 LEU A N 1
ATOM 835 C CA . LEU A 1 104 ? -10.800 -13.981 -3.063 1.00 97.44 104 LEU A CA 1
ATOM 836 C C . LEU A 1 104 ? -11.046 -13.340 -1.692 1.00 97.44 104 LEU A C 1
ATOM 838 O O . LEU A 1 104 ? -10.209 -13.480 -0.803 1.00 97.44 104 LEU A O 1
ATOM 842 N N . ALA A 1 105 ? -12.142 -12.597 -1.539 1.00 96.19 105 ALA A N 1
ATOM 843 C CA . ALA A 1 105 ? -12.440 -11.874 -0.318 1.00 96.19 105 ALA A CA 1
ATOM 844 C C . ALA A 1 105 ? -12.966 -12.829 0.775 1.00 96.19 105 ALA A C 1
ATOM 846 O O . ALA A 1 105 ? -13.610 -13.829 0.450 1.00 96.19 105 ALA A O 1
ATOM 847 N N . PRO A 1 106 ? -12.710 -12.539 2.065 1.00 95.00 106 PRO A N 1
ATOM 848 C CA . PRO A 1 106 ? -13.317 -13.267 3.174 1.00 95.00 106 PRO A CA 1
ATOM 849 C C . PRO A 1 106 ? -14.849 -13.211 3.160 1.00 95.00 106 PRO A C 1
ATOM 851 O O . PRO A 1 106 ? -15.450 -12.270 2.630 1.00 95.00 106 PRO A O 1
ATOM 854 N N . ASP A 1 107 ? -15.475 -14.181 3.828 1.00 95.19 107 ASP A N 1
ATOM 855 C CA . ASP A 1 107 ? -16.924 -14.202 4.026 1.00 95.19 107 ASP A CA 1
ATOM 856 C C . ASP A 1 107 ? -17.419 -12.879 4.637 1.00 95.19 107 ASP A C 1
ATOM 858 O O . ASP A 1 107 ? -16.854 -12.355 5.597 1.00 95.19 107 ASP A O 1
ATOM 862 N N . GLY A 1 108 ? -18.494 -12.332 4.064 1.00 93.62 108 GLY A N 1
ATOM 863 C CA . GLY A 1 108 ? -19.078 -11.052 4.474 1.00 93.62 108 GLY A CA 1
ATOM 864 C C . GLY A 1 108 ? -18.573 -9.823 3.706 1.00 93.62 108 GLY A C 1
ATOM 865 O O . GLY A 1 108 ? -19.161 -8.755 3.857 1.00 93.62 108 GLY A O 1
ATOM 866 N N . MET A 1 109 ? -17.553 -9.947 2.847 1.00 95.31 109 MET A N 1
ATOM 867 C CA . MET A 1 109 ? -17.108 -8.867 1.954 1.00 95.31 109 MET A CA 1
ATOM 868 C C . MET A 1 109 ? -17.682 -9.041 0.540 1.00 95.31 109 MET A C 1
ATOM 870 O O . MET A 1 109 ? -17.206 -9.861 -0.239 1.00 95.31 109 MET A O 1
ATOM 874 N N . ASP A 1 110 ? -18.703 -8.252 0.186 1.00 96.69 110 ASP A N 1
ATOM 875 C CA . ASP A 1 110 ? -19.496 -8.447 -1.039 1.00 96.69 110 ASP A CA 1
ATOM 876 C C . ASP A 1 110 ? -19.437 -7.275 -2.042 1.00 96.69 110 ASP A C 1
ATOM 878 O O . ASP A 1 110 ? -20.103 -7.303 -3.084 1.00 96.69 110 ASP A O 1
ATOM 882 N N . ARG A 1 111 ? -18.648 -6.231 -1.762 1.00 96.88 111 ARG A N 1
ATOM 883 C CA . ARG A 1 111 ? -18.460 -5.061 -2.638 1.00 96.88 111 ARG A CA 1
ATOM 884 C C . ARG A 1 111 ? -16.989 -4.670 -2.750 1.00 96.88 111 ARG A C 1
ATOM 886 O O . ARG A 1 111 ? -16.216 -4.843 -1.816 1.00 96.88 111 ARG A O 1
ATOM 893 N N . VAL A 1 112 ? -16.622 -4.093 -3.897 1.00 97.00 112 VAL A N 1
ATOM 894 C CA . VAL A 1 112 ? -15.276 -3.568 -4.174 1.00 97.00 112 VAL A CA 1
ATOM 895 C C . VAL A 1 112 ? -15.375 -2.091 -4.526 1.00 97.00 112 VAL A C 1
ATOM 897 O O . VAL A 1 112 ? -16.133 -1.716 -5.420 1.00 97.00 112 VAL A O 1
ATOM 900 N N . PHE A 1 113 ? -14.565 -1.266 -3.867 1.00 96.88 113 PHE A N 1
ATOM 901 C CA . PHE A 1 113 ? -14.319 0.111 -4.276 1.00 96.88 113 PHE A CA 1
ATOM 902 C C . PHE A 1 113 ? -12.887 0.207 -4.809 1.00 96.88 113 PHE A C 1
ATOM 904 O O . PHE A 1 113 ? -11.932 -0.007 -4.068 1.00 96.88 113 PHE A O 1
ATOM 911 N N . LEU A 1 114 ? -12.737 0.501 -6.102 1.00 97.12 114 LEU A N 1
ATOM 912 C CA . LEU A 1 114 ? -11.429 0.596 -6.751 1.00 97.12 114 LEU A CA 1
ATOM 913 C C . LEU A 1 114 ? -10.832 1.997 -6.586 1.00 97.12 114 LEU A C 1
ATOM 915 O O . LEU A 1 1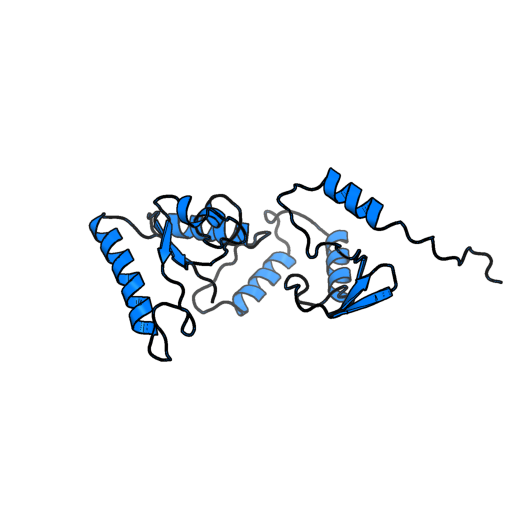14 ? -11.509 3.003 -6.798 1.00 97.12 114 LEU A O 1
ATOM 919 N N . VAL A 1 115 ? -9.549 2.032 -6.247 1.00 97.62 115 VAL A N 1
ATOM 920 C CA . VAL A 1 115 ? -8.721 3.232 -6.075 1.00 97.62 115 VAL A CA 1
ATOM 921 C C . VAL A 1 115 ? -7.336 2.981 -6.680 1.00 97.62 115 VAL A C 1
ATOM 923 O O . VAL A 1 115 ? -7.041 1.870 -7.121 1.00 97.62 115 VAL A O 1
ATOM 926 N N . ASN A 1 116 ? -6.482 4.000 -6.719 1.00 97.00 116 ASN A N 1
ATOM 927 C CA . ASN A 1 116 ? -5.227 3.983 -7.476 1.00 97.00 116 ASN A CA 1
ATOM 928 C C . ASN A 1 116 ? -3.987 3.748 -6.603 1.00 97.00 116 ASN A C 1
ATOM 930 O O . ASN A 1 116 ? -2.882 3.621 -7.126 1.00 97.00 116 ASN A O 1
ATOM 934 N N . SER A 1 117 ? -4.137 3.718 -5.277 1.00 97.06 117 SER A N 1
ATOM 935 C CA . SER A 1 117 ? -3.029 3.473 -4.350 1.00 97.06 117 SER A CA 1
ATOM 936 C C . SER A 1 117 ? -3.506 2.909 -3.011 1.00 97.06 117 SER A C 1
ATOM 938 O O . SER A 1 117 ? -4.681 3.026 -2.661 1.00 97.06 117 SER A O 1
ATOM 940 N N . GLY A 1 118 ? -2.574 2.349 -2.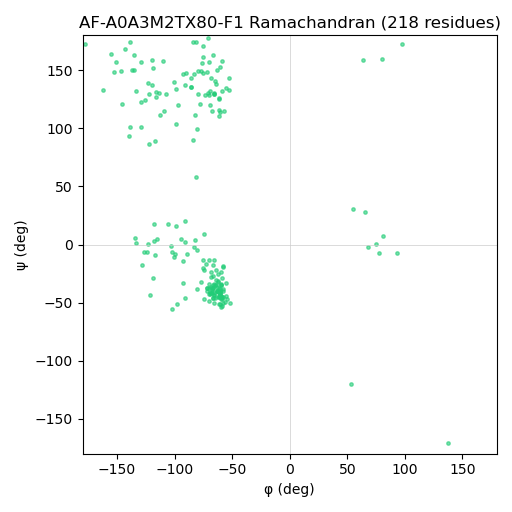232 1.00 96.31 118 GLY A N 1
ATOM 941 C CA . GLY A 1 118 ? -2.837 1.953 -0.843 1.00 96.31 118 GLY A CA 1
ATOM 942 C C . GLY A 1 118 ? -3.229 3.138 0.048 1.00 96.31 118 GLY A C 1
ATOM 943 O O . GLY A 1 118 ? -4.147 3.015 0.851 1.00 96.31 118 GLY A O 1
ATOM 944 N N . THR A 1 119 ? -2.619 4.311 -0.163 1.00 97.69 119 THR A N 1
ATOM 945 C CA . THR A 1 119 ? -2.994 5.565 0.514 1.00 97.69 119 THR A CA 1
ATOM 946 C C . THR A 1 119 ? -4.470 5.907 0.288 1.00 97.69 119 THR A C 1
ATOM 948 O O . THR A 1 119 ? -5.200 6.147 1.244 1.00 97.69 119 THR A O 1
ATOM 951 N N . GLU A 1 120 ? -4.942 5.881 -0.964 1.00 98.44 120 GLU A N 1
ATOM 952 C CA . GLU A 1 120 ? -6.354 6.154 -1.274 1.00 98.44 120 GLU A CA 1
ATOM 953 C C . GLU A 1 120 ? -7.292 5.090 -0.686 1.00 98.44 120 GLU A C 1
ATOM 955 O O . GLU A 1 120 ? -8.398 5.417 -0.252 1.00 98.44 120 GLU A O 1
ATOM 960 N N . ALA A 1 121 ? -6.856 3.826 -0.646 1.00 98.38 121 ALA A N 1
ATOM 961 C CA . ALA A 1 121 ? -7.641 2.734 -0.071 1.00 98.38 121 ALA A CA 1
ATOM 962 C C . ALA A 1 121 ? -7.849 2.939 1.432 1.00 98.38 121 ALA A C 1
ATOM 964 O O . ALA A 1 121 ? -8.975 2.839 1.919 1.00 98.38 121 ALA A O 1
ATOM 965 N N . ASN A 1 122 ? -6.783 3.293 2.150 1.00 98.25 122 ASN A N 1
ATOM 966 C CA . ASN A 1 122 ? -6.840 3.532 3.587 1.00 98.25 122 ASN A CA 1
ATOM 967 C C . ASN A 1 122 ? -7.578 4.836 3.931 1.00 98.25 122 ASN A C 1
ATOM 969 O O . ASN A 1 122 ? -8.371 4.841 4.870 1.00 98.25 122 ASN A O 1
ATOM 973 N N . ASP A 1 123 ? -7.425 5.909 3.145 1.00 97.94 123 ASP A N 1
ATOM 974 C CA . ASP A 1 123 ? -8.241 7.126 3.304 1.00 97.94 123 ASP A CA 1
ATOM 975 C C . ASP A 1 123 ? -9.738 6.818 3.174 1.00 97.94 123 ASP A C 1
ATOM 977 O O . ASP A 1 123 ? -10.561 7.281 3.973 1.00 97.94 123 ASP A O 1
ATOM 981 N N . LEU A 1 124 ? -10.103 6.018 2.167 1.00 98.25 124 LEU A N 1
ATOM 982 C CA . LEU A 1 124 ? -11.481 5.593 1.972 1.00 98.25 124 LEU A CA 1
ATOM 983 C C . LEU A 1 124 ? -11.959 4.699 3.123 1.00 98.25 124 LEU A C 1
ATOM 985 O O . LEU A 1 124 ? -13.077 4.891 3.597 1.00 98.25 124 LEU A O 1
ATOM 989 N N . ALA A 1 125 ? -11.128 3.773 3.605 1.00 98.12 125 ALA A N 1
ATOM 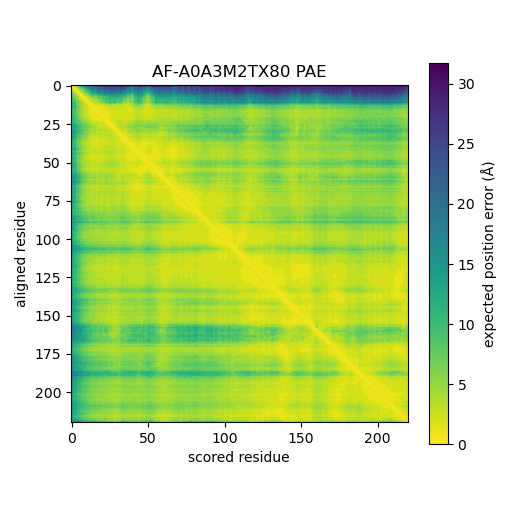990 C CA . ALA A 1 125 ? -11.457 2.910 4.737 1.00 98.12 125 ALA A CA 1
ATOM 991 C C . ALA A 1 125 ? -11.741 3.722 6.012 1.00 98.12 125 ALA A C 1
ATOM 993 O O . ALA A 1 125 ? -12.782 3.522 6.636 1.00 98.12 125 ALA A O 1
ATOM 994 N N . ILE A 1 126 ? -10.888 4.701 6.346 1.00 98.12 126 ILE A N 1
ATOM 995 C CA . ILE A 1 126 ? -11.103 5.624 7.475 1.00 98.12 126 ILE A CA 1
ATOM 996 C C . ILE A 1 126 ? -12.419 6.385 7.290 1.00 98.12 126 ILE A C 1
ATOM 998 O O . ILE A 1 126 ? -13.243 6.464 8.202 1.00 98.12 126 ILE A O 1
ATOM 1002 N N . ARG A 1 127 ? -12.660 6.914 6.085 1.00 98.00 127 ARG A N 1
ATOM 1003 C CA . ARG A 1 127 ? -13.889 7.651 5.780 1.00 98.00 127 ARG A CA 1
ATOM 1004 C C . ARG A 1 127 ? -15.144 6.791 5.948 1.00 98.00 127 ARG A C 1
ATOM 1006 O O . ARG A 1 127 ? -16.143 7.290 6.464 1.00 98.00 127 ARG A O 1
ATOM 1013 N N . LEU A 1 128 ? -15.108 5.535 5.507 1.00 98.00 128 LEU A N 1
ATOM 1014 C CA . LEU A 1 128 ? -16.218 4.592 5.649 1.00 98.00 128 LEU A CA 1
ATOM 1015 C C . LEU A 1 128 ? -16.427 4.184 7.112 1.00 98.00 128 LEU A C 1
ATOM 1017 O O . LEU A 1 128 ? -17.566 4.189 7.572 1.00 98.00 128 LEU A O 1
ATOM 1021 N N . ALA A 1 129 ? -15.351 3.915 7.856 1.00 98.19 129 ALA A N 1
ATOM 1022 C CA . ALA A 1 129 ? -15.403 3.590 9.282 1.00 98.19 129 ALA A CA 1
ATOM 1023 C C . ALA A 1 129 ? -16.046 4.723 10.094 1.00 98.19 129 ALA A C 1
ATOM 1025 O O . ALA A 1 129 ? -16.953 4.496 10.898 1.00 98.19 129 ALA A O 1
ATOM 1026 N N . TRP A 1 130 ? -15.647 5.964 9.819 1.00 98.06 130 TRP A N 1
ATOM 1027 C CA . TRP A 1 130 ? -16.261 7.150 10.403 1.00 98.06 130 TRP A CA 1
ATOM 1028 C C . TRP A 1 130 ? -17.747 7.293 10.060 1.00 98.06 130 TRP A C 1
ATOM 1030 O O . TRP A 1 130 ? -18.554 7.602 10.932 1.00 98.06 130 TRP A O 1
ATOM 1040 N N . ALA A 1 131 ? -18.119 7.087 8.795 1.00 98.00 131 ALA A N 1
ATOM 1041 C CA . ALA A 1 131 ? -19.507 7.215 8.358 1.00 98.00 131 ALA A CA 1
ATOM 1042 C C . ALA A 1 131 ? -20.416 6.128 8.955 1.00 98.00 131 ALA A C 1
ATOM 1044 O O . ALA A 1 131 ? -21.558 6.417 9.297 1.00 98.00 131 ALA A O 1
ATOM 1045 N N . TYR A 1 132 ? -19.912 4.898 9.081 1.00 97.56 132 TYR A N 1
ATOM 1046 C CA . TYR A 1 132 ? -20.660 3.761 9.617 1.00 97.56 132 TYR A CA 1
ATOM 1047 C C . TYR A 1 132 ? -20.836 3.840 11.134 1.00 97.56 132 TYR A C 1
ATOM 1049 O O . TYR A 1 132 ? -21.936 3.643 11.644 1.00 97.56 132 TYR A O 1
ATOM 1057 N N . SER A 1 133 ? -19.754 4.130 11.858 1.00 97.31 133 SER A N 1
ATOM 1058 C CA . SER A 1 133 ? -19.780 4.164 13.321 1.00 97.31 133 SER A CA 1
ATOM 1059 C C . SER A 1 133 ? -20.420 5.440 13.874 1.00 97.31 133 SER A C 1
ATOM 1061 O O . SER A 1 133 ? -21.013 5.400 14.945 1.00 97.31 133 SER A O 1
ATOM 1063 N N . GLY A 1 134 ? -20.278 6.580 13.185 1.00 96.38 134 GLY A N 1
ATOM 1064 C CA . GLY A 1 134 ? -20.525 7.910 13.757 1.00 96.38 134 GLY A CA 1
ATOM 1065 C C . GLY A 1 134 ? -19.386 8.419 14.654 1.00 96.38 134 GLY A C 1
ATOM 1066 O O . GLY A 1 134 ? -19.392 9.585 15.044 1.00 96.38 134 GLY A O 1
ATOM 1067 N N . GLY A 1 135 ? -18.388 7.575 14.932 1.00 96.56 135 GLY A N 1
ATOM 1068 C CA . GLY A 1 135 ? -17.207 7.909 15.715 1.00 96.56 135 GLY A CA 1
ATOM 1069 C C . GLY A 1 135 ? -16.110 8.584 14.899 1.00 96.56 135 GLY A C 1
ATOM 1070 O O . GLY A 1 135 ? -16.179 8.704 13.669 1.00 96.56 135 GLY A O 1
ATOM 1071 N N . ARG A 1 136 ? -15.055 9.011 15.598 1.00 96.94 136 ARG A N 1
ATOM 1072 C CA . ARG A 1 136 ? -13.875 9.620 14.966 1.00 96.94 136 ARG A CA 1
ATOM 1073 C C . ARG A 1 136 ? -12.548 9.006 15.363 1.00 96.94 136 ARG A C 1
ATOM 1075 O O . ARG A 1 136 ? -11.577 9.169 14.629 1.00 96.94 136 ARG A O 1
ATOM 1082 N N . ASP A 1 137 ? -12.531 8.272 16.463 1.00 98.25 137 ASP A N 1
ATOM 1083 C CA . ASP A 1 137 ? -11.305 7.744 17.028 1.00 98.25 137 ASP A CA 1
ATOM 1084 C C . ASP A 1 137 ? -10.833 6.492 16.294 1.00 98.25 137 ASP A C 1
ATOM 1086 O O . ASP A 1 137 ? -11.602 5.559 16.083 1.00 98.25 137 ASP A O 1
ATOM 1090 N N . MET A 1 138 ? -9.567 6.469 15.895 1.00 98.38 138 MET A N 1
ATOM 1091 C CA . MET A 1 138 ? -8.946 5.340 15.210 1.00 98.38 138 MET A CA 1
ATOM 1092 C C . MET A 1 138 ? -7.842 4.765 16.083 1.00 98.38 138 MET A C 1
ATOM 1094 O O . MET A 1 138 ? -6.978 5.506 16.551 1.00 98.38 138 MET A O 1
ATOM 1098 N N . LEU A 1 139 ? -7.840 3.448 16.266 1.00 98.06 139 LEU A N 1
ATOM 1099 C CA . LEU A 1 139 ? -6.683 2.746 16.808 1.00 98.06 139 LEU A CA 1
ATOM 1100 C C . LEU A 1 139 ? -5.787 2.298 15.648 1.00 98.06 139 LEU A C 1
ATOM 1102 O O . LEU A 1 139 ? -6.276 1.775 14.646 1.00 98.06 139 LEU A O 1
ATOM 1106 N N . SER A 1 140 ? -4.479 2.466 15.797 1.00 96.69 140 SER A N 1
ATOM 1107 C CA . SER A 1 140 ? -3.471 1.913 14.885 1.00 96.69 140 SER A CA 1
ATOM 1108 C C . SER A 1 140 ? -2.337 1.285 15.681 1.00 96.69 140 SER A C 1
ATOM 1110 O O . SER A 1 140 ? -2.221 1.529 16.878 1.00 96.69 140 SER A O 1
ATOM 1112 N N . VAL A 1 141 ? -1.507 0.448 15.064 1.00 95.06 141 VAL A N 1
ATOM 1113 C CA . VAL A 1 141 ? -0.355 -0.144 15.763 1.00 95.06 141 VAL A CA 1
ATOM 1114 C C . VAL A 1 141 ? 0.889 0.739 15.627 1.00 95.06 141 VAL A C 1
ATOM 1116 O O . VAL A 1 141 ? 1.080 1.435 14.626 1.00 95.06 141 VAL A O 1
ATOM 1119 N N . LEU A 1 142 ? 1.738 0.733 16.657 1.00 93.88 142 LEU A N 1
ATOM 1120 C CA . LEU A 1 142 ? 3.043 1.391 16.616 1.00 93.88 142 LEU A CA 1
ATOM 1121 C C . LEU A 1 142 ? 3.925 0.787 15.508 1.00 93.88 142 LEU A C 1
ATOM 1123 O O . LEU A 1 142 ? 3.777 -0.375 15.152 1.00 93.88 142 LEU A O 1
ATOM 1127 N N . GLU A 1 143 ? 4.853 1.583 14.981 1.00 91.50 143 GLU A N 1
ATOM 1128 C CA . GLU A 1 143 ? 5.777 1.235 13.888 1.00 91.50 143 GLU A CA 1
ATOM 1129 C C . GLU A 1 143 ? 5.123 1.025 12.503 1.00 91.50 143 GLU A C 1
ATOM 1131 O O . GLU A 1 143 ? 5.846 0.849 11.525 1.00 91.50 143 GLU A O 1
ATOM 1136 N N . ALA A 1 144 ? 3.793 1.121 12.382 1.00 93.06 144 ALA A N 1
ATOM 1137 C CA . ALA A 1 144 ? 3.076 0.887 11.125 1.00 93.06 144 ALA A CA 1
ATOM 1138 C C . ALA A 1 144 ? 3.182 2.030 10.107 1.00 93.06 144 ALA A C 1
ATOM 1140 O O . ALA A 1 144 ? 3.337 3.210 10.460 1.00 93.06 144 ALA A O 1
ATOM 1141 N N . TYR A 1 145 ? 2.996 1.675 8.834 1.00 94.50 145 TYR A N 1
ATOM 1142 C CA . TYR A 1 145 ? 2.841 2.614 7.726 1.00 94.50 145 TYR A CA 1
ATOM 1143 C C . TYR A 1 145 ? 1.546 2.333 6.955 1.00 94.50 145 TYR A C 1
ATOM 1145 O O . TYR A 1 145 ? 1.321 1.245 6.432 1.00 94.50 145 TYR A O 1
ATOM 1153 N N . HIS A 1 146 ? 0.692 3.348 6.832 1.00 96.00 146 HIS A N 1
ATOM 1154 C CA . HIS A 1 146 ? -0.616 3.233 6.182 1.00 96.00 146 HIS A CA 1
ATOM 1155 C C . HIS A 1 146 ? -0.819 4.209 5.020 1.00 96.00 146 HIS A C 1
ATOM 1157 O O . HIS A 1 146 ? -1.872 4.189 4.381 1.00 96.00 146 HIS A O 1
ATOM 1163 N N . GLY A 1 147 ? 0.175 5.038 4.714 1.00 94.56 147 GLY A N 1
ATOM 1164 C CA . GLY A 1 147 ? 0.130 5.999 3.621 1.00 94.56 147 GLY A CA 1
ATOM 1165 C C . GLY A 1 147 ? 0.714 7.345 4.026 1.00 94.56 147 GLY A C 1
ATOM 1166 O O . GLY A 1 147 ? 1.337 7.486 5.073 1.00 94.56 147 GLY A O 1
ATOM 1167 N N . TRP A 1 148 ? 0.542 8.332 3.154 1.00 92.69 148 TRP A N 1
ATOM 1168 C CA . TRP A 1 148 ? 1.182 9.646 3.286 1.00 92.69 148 TRP A CA 1
ATOM 1169 C C . TRP A 1 148 ? 0.225 10.825 3.051 1.00 92.69 148 TRP A C 1
ATOM 1171 O O . TRP A 1 148 ? 0.646 11.981 3.078 1.00 92.69 148 TRP A O 1
ATOM 1181 N N . SER A 1 149 ? -1.060 10.558 2.793 1.00 94.94 149 SER A N 1
ATOM 1182 C CA . SER A 1 149 ? -2.094 11.600 2.782 1.00 94.94 149 SER A CA 1
ATOM 1183 C C . SER A 1 149 ? -2.437 12.016 4.214 1.00 94.94 149 SER A C 1
ATOM 1185 O O . SER A 1 149 ? -2.021 11.373 5.166 1.00 94.94 149 SER A O 1
ATOM 1187 N N . VAL A 1 150 ? -3.220 13.080 4.401 1.00 94.75 150 VAL A N 1
ATOM 1188 C CA . VAL A 1 150 ? -3.478 13.635 5.743 1.00 94.75 150 VAL A CA 1
ATOM 1189 C C . VAL A 1 150 ? -4.022 12.600 6.740 1.00 94.75 150 VAL A C 1
ATOM 1191 O O . VAL A 1 150 ? -3.531 12.546 7.864 1.00 94.75 150 VAL A O 1
ATOM 1194 N N . ALA A 1 151 ? -5.019 11.787 6.368 1.00 95.44 151 ALA A N 1
ATOM 1195 C CA . ALA A 1 151 ? -5.606 10.832 7.312 1.00 95.44 151 ALA A CA 1
ATOM 1196 C C . ALA A 1 151 ? -4.754 9.561 7.456 1.00 95.44 151 ALA A C 1
ATOM 1198 O O . ALA A 1 151 ? -4.596 9.065 8.569 1.00 95.44 151 ALA A O 1
ATOM 1199 N N . THR A 1 152 ? -4.163 9.063 6.367 1.00 96.31 152 THR A N 1
ATOM 1200 C CA . THR A 1 152 ? -3.276 7.887 6.418 1.00 96.31 152 THR A CA 1
ATOM 1201 C C . THR A 1 152 ? -1.918 8.146 7.059 1.00 96.31 152 THR A C 1
ATOM 1203 O O . THR A 1 152 ? -1.442 7.295 7.811 1.00 96.31 152 THR A O 1
ATOM 1206 N N . ASP A 1 153 ? -1.310 9.315 6.831 1.00 94.94 153 ASP A N 1
ATOM 1207 C CA . ASP A 1 153 ? -0.136 9.743 7.588 1.00 94.94 153 ASP A CA 1
ATOM 1208 C C . ASP A 1 153 ? -0.516 9.771 9.056 1.00 94.94 153 ASP A C 1
ATOM 1210 O O . ASP A 1 153 ? 0.154 9.109 9.827 1.00 94.94 153 ASP A O 1
ATOM 1214 N N . ALA A 1 154 ? -1.627 10.415 9.435 1.00 95.25 154 ALA A N 1
ATOM 1215 C CA . ALA A 1 154 ? -2.038 10.545 10.830 1.00 95.25 154 ALA A CA 1
ATOM 1216 C C . ALA A 1 154 ? -2.163 9.210 11.582 1.00 95.25 154 ALA A C 1
ATOM 1218 O O . ALA A 1 154 ? -1.857 9.185 12.763 1.00 95.25 154 ALA A O 1
ATOM 1219 N N . ILE A 1 155 ? -2.558 8.104 10.947 1.00 95.44 155 ILE A N 1
ATOM 1220 C CA . ILE A 1 155 ? -2.602 6.781 11.605 1.00 95.44 155 ILE A CA 1
ATOM 1221 C C . ILE A 1 155 ? -1.286 5.991 11.506 1.00 95.44 155 ILE A C 1
ATOM 1223 O O . ILE A 1 155 ? -1.151 4.956 12.155 1.00 95.44 155 ILE A O 1
ATOM 1227 N N . SER A 1 156 ? -0.314 6.458 10.721 1.00 95.31 156 SER A N 1
ATOM 1228 C CA . SER A 1 156 ? 1.018 5.854 10.601 1.00 95.31 156 SER A CA 1
ATOM 1229 C C . SER A 1 156 ? 1.910 6.262 11.774 1.00 95.31 156 SER A C 1
ATOM 1231 O O . SER A 1 156 ? 1.783 7.355 12.321 1.00 95.31 156 SER A O 1
ATOM 1233 N N . THR A 1 157 ? 2.845 5.409 12.176 1.00 92.31 157 THR A N 1
ATOM 1234 C CA . THR A 1 157 ? 3.796 5.709 13.263 1.00 92.31 157 THR A CA 1
ATOM 1235 C C . THR A 1 157 ? 5.243 5.330 12.931 1.00 92.31 157 THR A C 1
ATOM 1237 O O . THR A 1 157 ? 6.128 5.488 13.773 1.00 92.31 157 THR A O 1
ATOM 1240 N N . SER A 1 158 ? 5.510 4.899 11.692 1.00 88.62 158 SER A N 1
ATOM 1241 C CA . SER A 1 158 ? 6.860 4.690 11.158 1.00 88.62 158 SER A CA 1
ATOM 1242 C C . SER A 1 158 ? 7.716 5.962 11.237 1.00 88.62 158 SER A C 1
ATOM 1244 O O . SER A 1 158 ? 7.486 6.960 10.546 1.00 88.62 158 SER A O 1
ATOM 1246 N N . ILE A 1 159 ? 8.775 5.899 12.048 1.00 85.31 159 ILE A N 1
ATOM 1247 C CA . ILE A 1 159 ? 9.765 6.978 12.180 1.00 85.31 159 ILE A CA 1
ATOM 1248 C C . ILE A 1 159 ? 10.726 7.068 10.985 1.00 85.31 159 ILE A C 1
ATOM 1250 O O . ILE A 1 159 ? 11.440 8.061 10.841 1.00 85.31 159 ILE A O 1
ATOM 1254 N N . ALA A 1 160 ? 10.763 6.042 10.126 1.00 82.12 160 ALA A N 1
ATOM 1255 C CA . ALA A 1 160 ? 11.579 6.049 8.912 1.00 82.12 160 ALA A CA 1
ATOM 1256 C C . ALA A 1 160 ? 11.024 7.031 7.863 1.00 82.12 160 ALA A C 1
ATOM 1258 O O . ALA A 1 160 ? 11.798 7.675 7.140 1.00 82.12 160 ALA A O 1
ATOM 1259 N N . ASP A 1 161 ? 9.697 7.164 7.831 1.00 78.94 161 ASP A N 1
ATOM 1260 C CA . ASP A 1 161 ? 8.957 8.028 6.913 1.00 78.94 161 ASP A CA 1
ATOM 1261 C C . ASP A 1 161 ? 8.743 9.421 7.513 1.00 78.94 161 ASP A C 1
ATOM 1263 O O . ASP A 1 161 ? 9.045 10.429 6.870 1.00 78.94 161 ASP A O 1
ATOM 1267 N N . ASN A 1 162 ? 8.318 9.479 8.780 1.00 84.25 162 ASN A N 1
ATOM 1268 C CA . ASN A 1 162 ? 8.168 10.715 9.541 1.00 84.25 162 ASN A CA 1
ATOM 1269 C C . ASN A 1 162 ? 8.878 10.593 10.903 1.00 84.25 162 ASN A C 1
ATOM 1271 O O . ASN A 1 162 ? 8.305 10.047 11.846 1.00 84.25 162 ASN A O 1
ATOM 1275 N N . PRO A 1 163 ? 10.090 11.161 11.067 1.00 85.75 163 PRO A N 1
ATOM 1276 C CA . PRO A 1 163 ? 10.834 11.100 12.329 1.00 85.75 163 PRO A CA 1
ATOM 1277 C C . PRO A 1 163 ? 10.095 11.686 13.540 1.00 85.75 163 PRO A C 1
ATOM 1279 O O . PRO A 1 163 ? 10.453 11.387 14.674 1.00 85.75 163 PRO A O 1
ATOM 1282 N N . GLN A 1 164 ? 9.076 12.518 13.303 1.00 87.62 164 GLN A N 1
ATOM 1283 C CA . GLN A 1 164 ? 8.238 13.135 14.328 1.00 87.62 164 GLN A CA 1
ATOM 1284 C C . GLN A 1 164 ? 6.844 12.505 14.405 1.00 87.62 164 GLN A C 1
ATOM 1286 O O . GLN A 1 164 ? 5.929 13.110 14.963 1.00 87.62 164 GLN A O 1
ATOM 1291 N N . ALA A 1 165 ? 6.642 11.302 13.856 1.00 86.88 165 ALA A N 1
ATOM 1292 C CA . ALA A 1 165 ? 5.331 10.660 13.836 1.00 86.88 165 ALA A CA 1
ATOM 1293 C C . ALA A 1 165 ? 4.711 10.624 15.241 1.00 86.88 165 ALA A C 1
ATOM 1295 O O . ALA A 1 165 ? 3.624 11.149 15.441 1.00 86.88 165 ALA A O 1
ATOM 1296 N N . LEU A 1 166 ? 5.447 10.152 16.250 1.00 86.06 166 LEU A N 1
ATOM 1297 C CA . LEU A 1 166 ? 4.925 9.989 17.613 1.00 86.06 166 LEU A CA 1
ATOM 1298 C C . LEU A 1 166 ? 4.523 11.297 18.316 1.00 86.06 166 LEU A C 1
ATOM 1300 O O . LEU A 1 166 ? 3.718 11.256 19.240 1.00 86.06 166 LEU A O 1
ATOM 1304 N N . SER A 1 167 ? 5.053 12.449 17.898 1.00 88.81 167 SER A N 1
ATOM 1305 C CA . SER A 1 167 ? 4.741 13.757 18.497 1.00 88.81 167 SER A CA 1
ATOM 1306 C C . SER A 1 167 ? 3.711 14.566 17.707 1.00 88.81 167 SER A C 1
ATOM 1308 O O . SER A 1 167 ? 3.261 15.607 18.174 1.00 88.81 167 SER A O 1
ATOM 1310 N N . THR A 1 168 ? 3.337 14.106 16.511 1.00 88.50 168 THR A N 1
ATOM 1311 C CA . THR A 1 168 ? 2.493 14.859 15.565 1.00 88.50 168 THR A CA 1
ATOM 1312 C C . THR A 1 168 ? 1.144 14.200 15.300 1.00 88.50 168 THR A C 1
ATOM 1314 O O . THR A 1 168 ? 0.400 14.666 14.437 1.00 88.50 168 THR A O 1
ATOM 1317 N N . ARG A 1 169 ? 0.824 13.096 15.989 1.00 93.69 169 ARG A N 1
ATOM 1318 C CA . ARG A 1 169 ? -0.457 12.407 15.800 1.00 93.69 169 ARG A CA 1
ATOM 1319 C C . ARG A 1 169 ? -1.592 13.274 16.352 1.00 93.69 169 ARG A C 1
ATOM 1321 O O . ARG A 1 169 ? -1.462 13.793 17.459 1.00 93.69 169 ARG A O 1
ATOM 1328 N N . PRO A 1 170 ? -2.681 13.466 15.594 1.00 95.69 170 PRO A N 1
ATOM 1329 C CA . PRO A 1 170 ? -3.822 14.223 16.081 1.00 95.69 170 PRO A CA 1
ATOM 1330 C C . PRO A 1 170 ? -4.560 13.441 17.172 1.00 95.69 170 PRO A C 1
ATOM 1332 O O . PRO A 1 170 ? -4.528 12.213 17.186 1.00 95.69 170 PRO A O 1
ATOM 1335 N N . ASP A 1 171 ? -5.306 14.147 18.022 1.00 95.81 171 ASP A N 1
ATOM 1336 C CA . ASP A 1 171 ? -5.969 13.569 19.201 1.00 95.81 171 ASP A CA 1
ATOM 1337 C C . ASP A 1 171 ? -6.938 12.418 18.897 1.00 95.81 171 ASP A C 1
ATOM 1339 O O . ASP A 1 171 ? -7.312 11.690 19.813 1.00 95.81 171 ASP A O 1
ATOM 1343 N N . TRP A 1 172 ? -7.401 12.273 17.650 1.00 96.81 172 TRP A N 1
ATOM 1344 C CA . TRP A 1 172 ? -8.296 11.194 17.217 1.00 96.81 172 TRP A CA 1
ATOM 1345 C C . TRP A 1 172 ? -7.572 9.885 16.864 1.00 96.81 172 TRP A C 1
ATOM 1347 O O . TRP A 1 172 ? -8.226 8.901 16.526 1.00 96.81 172 TRP A O 1
ATOM 1357 N N . VAL A 1 173 ? -6.242 9.852 16.932 1.00 97.50 173 VAL A N 1
ATOM 1358 C CA . VAL A 1 173 ? -5.434 8.657 16.669 1.00 97.50 173 VAL A CA 1
ATOM 1359 C C . VAL A 1 173 ? -4.877 8.122 17.976 1.00 97.50 173 VAL A C 1
ATOM 1361 O O . VAL A 1 173 ? -4.226 8.848 18.723 1.00 97.50 173 VAL A O 1
ATOM 1364 N N . HIS A 1 174 ? -5.076 6.826 18.203 1.00 97.12 174 HIS A N 1
ATOM 1365 C CA . HIS A 1 174 ? -4.677 6.126 19.422 1.00 97.12 174 HIS A CA 1
ATOM 1366 C C . HIS A 1 174 ? -3.743 4.965 19.071 1.00 97.12 174 HIS A C 1
ATOM 1368 O O . HIS A 1 174 ? -4.212 3.842 18.861 1.00 97.12 174 HIS A O 1
ATOM 1374 N N . PRO A 1 175 ? -2.424 5.211 18.961 1.00 95.94 175 PRO A N 1
ATOM 1375 C CA . PRO A 1 175 ? -1.471 4.152 18.678 1.00 95.94 175 PRO A CA 1
ATOM 1376 C C . PRO A 1 175 ? -1.395 3.148 19.833 1.00 95.94 175 PRO A C 1
ATOM 1378 O O . PRO A 1 175 ? -1.206 3.530 20.988 1.00 95.94 175 PRO A O 1
ATOM 1381 N N . VAL A 1 176 ? -1.491 1.861 19.517 1.00 96.25 176 VAL A N 1
ATOM 1382 C CA . VAL A 1 176 ? -1.333 0.744 20.453 1.00 96.25 176 VAL A CA 1
ATOM 1383 C C . VAL A 1 176 ? -0.042 -0.019 20.182 1.00 96.25 176 VAL A C 1
ATOM 1385 O O . VAL A 1 176 ? 0.516 0.015 19.086 1.00 96.25 176 VAL A O 1
ATOM 1388 N N . THR A 1 177 ? 0.452 -0.733 21.189 1.00 95.06 177 THR A N 1
ATOM 1389 C CA . THR A 1 177 ? 1.705 -1.485 21.074 1.00 95.06 177 THR A CA 1
ATOM 1390 C C . THR A 1 177 ? 1.612 -2.561 19.993 1.00 95.06 177 THR A C 1
ATOM 1392 O O . THR A 1 177 ? 0.745 -3.431 20.061 1.00 95.06 177 THR A O 1
ATOM 1395 N N . ALA A 1 178 ? 2.544 -2.548 19.037 1.00 93.88 178 ALA A N 1
ATOM 1396 C CA . ALA A 1 178 ? 2.665 -3.618 18.056 1.00 93.88 178 ALA A CA 1
ATOM 1397 C C . ALA A 1 178 ? 3.087 -4.942 18.728 1.00 93.88 178 ALA A C 1
ATOM 1399 O O . ALA A 1 178 ? 4.072 -4.963 19.485 1.00 93.88 178 ALA A O 1
ATOM 1400 N N . PRO A 1 179 ? 2.380 -6.057 18.463 1.00 92.88 179 PRO A N 1
ATOM 1401 C CA . PRO A 1 179 ? 2.783 -7.375 18.933 1.00 92.88 179 PRO A CA 1
ATOM 1402 C C . PRO A 1 179 ? 4.154 -7.778 18.378 1.00 92.88 179 PRO A C 1
ATOM 1404 O O . PRO A 1 179 ? 4.324 -7.991 17.183 1.00 92.88 179 PRO A O 1
ATOM 1407 N N . ASN A 1 180 ? 5.152 -7.907 19.254 1.00 93.69 180 ASN A N 1
ATOM 1408 C CA . ASN A 1 180 ? 6.508 -8.313 18.893 1.00 93.69 180 ASN A CA 1
ATOM 1409 C C . ASN A 1 180 ? 7.056 -9.270 19.954 1.00 93.69 180 ASN A C 1
ATOM 1411 O O . ASN A 1 180 ? 7.668 -8.857 20.938 1.00 93.69 180 ASN A O 1
ATOM 1415 N N . THR A 1 181 ? 6.880 -10.569 19.720 1.00 93.88 181 THR A N 1
ATOM 1416 C CA . THR A 1 181 ? 7.236 -11.635 20.674 1.00 93.88 181 THR A CA 1
ATOM 1417 C C . THR A 1 181 ? 8.743 -11.761 20.935 1.00 93.88 181 THR A C 1
ATOM 1419 O O . THR A 1 181 ? 9.144 -12.425 21.894 1.00 93.88 181 THR A O 1
ATOM 1422 N N . TYR A 1 182 ? 9.586 -11.124 20.110 1.00 92.56 182 TYR A N 1
ATOM 1423 C CA . TYR A 1 182 ? 11.045 -11.175 20.217 1.00 92.56 182 TYR A CA 1
ATOM 1424 C C . TYR A 1 182 ? 11.635 -9.962 20.952 1.00 92.56 182 TYR A C 1
ATOM 1426 O O . TYR A 1 182 ? 12.421 -10.120 21.888 1.00 92.56 182 TYR A O 1
ATOM 1434 N N . ARG A 1 183 ? 11.270 -8.742 20.537 1.00 92.25 183 ARG A N 1
ATOM 1435 C CA . ARG A 1 183 ? 11.838 -7.481 21.058 1.00 92.25 183 ARG A CA 1
ATOM 1436 C C . ARG A 1 183 ? 10.837 -6.580 21.766 1.00 92.25 183 ARG A C 1
ATOM 1438 O O . ARG A 1 183 ? 11.270 -5.624 22.405 1.00 92.25 183 ARG A O 1
ATOM 1445 N N . GLY A 1 184 ? 9.550 -6.893 21.700 1.00 92.88 184 GLY A N 1
ATOM 1446 C CA . GLY A 1 184 ? 8.506 -6.120 22.352 1.00 92.88 184 GLY A CA 1
ATOM 1447 C C . GLY A 1 184 ? 8.496 -6.257 23.879 1.00 92.88 184 GLY A C 1
ATOM 1448 O O . GLY A 1 184 ? 9.320 -6.987 24.455 1.00 92.88 184 GLY A O 1
ATOM 1449 N N . PRO A 1 185 ? 7.581 -5.526 24.544 1.00 94.81 185 PRO A N 1
ATOM 1450 C CA . PRO A 1 185 ? 7.457 -5.519 26.002 1.00 94.81 185 PRO A CA 1
ATOM 1451 C C . PRO A 1 185 ? 6.961 -6.852 26.574 1.00 94.81 185 PRO A C 1
ATOM 1453 O O . PRO A 1 185 ? 7.317 -7.196 27.699 1.00 94.81 185 PRO A O 1
ATOM 1456 N N . TYR A 1 186 ? 6.191 -7.616 25.796 1.00 95.12 186 TYR A N 1
ATOM 1457 C CA . TYR A 1 186 ? 5.701 -8.939 26.170 1.00 95.12 186 TYR A CA 1
ATOM 1458 C C . TYR A 1 186 ? 6.296 -9.965 25.206 1.00 95.12 186 TYR A C 1
ATOM 1460 O O . TYR A 1 186 ? 6.241 -9.789 23.990 1.00 95.12 186 TYR A O 1
ATOM 1468 N N . ARG A 1 187 ? 6.932 -11.007 25.746 1.00 95.38 187 ARG A N 1
ATOM 1469 C CA . ARG A 1 187 ? 7.755 -11.954 24.977 1.00 95.38 187 ARG A CA 1
ATOM 1470 C C . ARG A 1 187 ? 7.354 -13.392 25.263 1.00 95.38 187 ARG A C 1
ATOM 1472 O O . ARG A 1 187 ? 6.861 -13.691 26.345 1.00 95.38 187 ARG A O 1
ATOM 1479 N N . GLY A 1 188 ? 7.660 -14.278 24.320 1.00 92.56 188 GLY A N 1
ATOM 1480 C CA . GLY A 1 188 ? 7.311 -15.698 24.397 1.00 92.56 188 GLY A CA 1
ATOM 1481 C C . GLY A 1 188 ? 6.037 -16.041 23.626 1.00 92.56 188 GLY A C 1
ATOM 1482 O O . GLY A 1 188 ? 5.358 -15.163 23.102 1.00 92.56 188 GLY A O 1
ATOM 1483 N N . ALA A 1 189 ? 5.742 -17.337 23.518 1.00 91.62 189 ALA A N 1
ATOM 1484 C CA . ALA A 1 189 ? 4.613 -17.839 22.730 1.00 91.62 189 ALA A CA 1
ATOM 1485 C C . ALA A 1 189 ? 3.245 -17.436 23.310 1.00 91.62 189 ALA A C 1
ATOM 1487 O O . ALA A 1 189 ? 2.287 -17.276 22.561 1.00 91.62 189 ALA A O 1
ATOM 1488 N N . ASP A 1 190 ? 3.182 -17.209 24.623 1.00 94.06 190 ASP A N 1
ATOM 1489 C CA . ASP A 1 190 ? 1.945 -16.920 25.350 1.00 94.06 190 ASP A CA 1
ATOM 1490 C C . ASP A 1 190 ? 1.732 -15.421 25.609 1.00 94.06 190 ASP A C 1
ATOM 1492 O O . ASP A 1 190 ? 0.920 -15.067 26.451 1.00 94.06 190 ASP A O 1
ATOM 1496 N N . SER A 1 191 ? 2.445 -14.526 24.908 1.00 95.88 191 SER A N 1
ATOM 1497 C CA . SER A 1 191 ? 2.416 -13.078 25.183 1.00 95.88 191 SER A CA 1
ATOM 1498 C C . SER A 1 191 ? 1.210 -12.328 24.600 1.00 95.88 191 SER A C 1
ATOM 1500 O O . SER A 1 191 ? 1.094 -11.111 24.755 1.00 95.88 191 SER A O 1
ATOM 1502 N N . ALA A 1 192 ? 0.358 -13.007 23.826 1.00 95.44 192 ALA A N 1
ATOM 1503 C CA . ALA A 1 192 ? -0.784 -12.386 23.155 1.00 95.44 192 ALA A CA 1
ATOM 1504 C C . ALA A 1 192 ? -1.800 -11.744 24.129 1.00 95.44 192 ALA A C 1
ATOM 1506 O O . ALA A 1 192 ? -2.222 -10.616 23.859 1.00 95.44 192 ALA A O 1
ATOM 1507 N N . PRO A 1 193 ? -2.177 -12.374 25.264 1.00 97.19 193 PRO A N 1
ATOM 1508 C CA . PRO A 1 193 ? -3.112 -11.782 26.220 1.00 97.19 193 PRO A CA 1
ATOM 1509 C C . PRO A 1 193 ? -2.636 -10.444 26.796 1.00 97.19 193 PRO A C 1
ATOM 1511 O O . PRO A 1 193 ? -3.456 -9.565 27.052 1.00 97.19 193 PRO A O 1
ATOM 1514 N N . GLU A 1 194 ? -1.332 -10.254 26.995 1.00 96.81 194 GLU A N 1
ATOM 1515 C CA . GLU A 1 194 ? -0.767 -8.997 27.486 1.00 96.81 194 GLU A CA 1
ATOM 1516 C C . GLU A 1 194 ? -0.878 -7.876 26.449 1.00 96.81 194 GLU A C 1
ATOM 1518 O O . GLU A 1 194 ? -1.241 -6.752 26.801 1.00 96.81 194 GLU A O 1
ATOM 1523 N N . TYR A 1 195 ? -0.636 -8.180 25.170 1.00 96.25 195 TYR A N 1
ATOM 1524 C CA . TYR A 1 195 ? -0.857 -7.218 24.089 1.00 96.25 195 TYR A CA 1
ATOM 1525 C C . TYR A 1 195 ? -2.328 -6.816 23.987 1.00 96.25 195 TYR A C 1
ATOM 1527 O O . TYR A 1 195 ? -2.620 -5.622 23.937 1.00 96.25 195 TYR A O 1
ATOM 1535 N N . VAL A 1 196 ? -3.253 -7.779 24.043 1.00 96.31 196 VAL A N 1
ATOM 1536 C CA . VAL A 1 196 ? -4.700 -7.498 24.046 1.00 96.31 196 VAL A CA 1
ATOM 1537 C C . VAL A 1 196 ? -5.081 -6.631 25.248 1.00 96.31 196 VAL A C 1
ATOM 1539 O O . VAL A 1 196 ? -5.725 -5.601 25.076 1.00 96.31 196 VAL A O 1
ATOM 1542 N N . ARG A 1 197 ? -4.585 -6.955 26.449 1.00 96.81 197 ARG A N 1
ATOM 1543 C CA . ARG A 1 197 ? -4.836 -6.154 27.657 1.00 96.81 197 ARG A CA 1
ATOM 1544 C C . ARG A 1 197 ? -4.338 -4.713 27.520 1.00 96.81 197 ARG A C 1
ATOM 1546 O O . ARG A 1 197 ? -4.962 -3.802 28.055 1.00 96.81 197 ARG A O 1
ATOM 1553 N N . SER A 1 198 ? -3.227 -4.492 26.816 1.00 95.69 198 SER A N 1
ATOM 1554 C CA . SER A 1 198 ? -2.732 -3.135 26.551 1.00 95.69 198 SER A CA 1
ATOM 1555 C C . SER A 1 198 ? -3.678 -2.335 25.645 1.00 95.69 198 SER A C 1
ATOM 1557 O O . SER A 1 198 ? -3.854 -1.137 25.852 1.00 95.69 198 SER A O 1
ATOM 1559 N N . VAL A 1 199 ? -4.352 -2.997 24.699 1.00 97.44 199 VAL A N 1
ATOM 1560 C CA . VAL A 1 199 ? -5.400 -2.384 23.868 1.00 97.44 199 VAL A CA 1
ATOM 1561 C C . VAL A 1 199 ? -6.648 -2.095 24.704 1.00 97.44 199 VAL A C 1
ATOM 1563 O O . VAL A 1 199 ? -7.192 -0.995 24.617 1.00 97.44 199 VAL A O 1
ATOM 1566 N N . ASP A 1 200 ? -7.060 -3.026 25.572 1.00 97.62 200 ASP A N 1
ATOM 1567 C CA . ASP A 1 200 ? -8.216 -2.842 26.464 1.00 97.62 200 ASP A CA 1
ATOM 1568 C C . ASP A 1 200 ? -8.061 -1.612 27.368 1.00 97.62 200 ASP A C 1
ATOM 1570 O O . ASP A 1 200 ? -9.024 -0.882 27.595 1.00 97.62 200 ASP A O 1
ATOM 1574 N N . GLN A 1 201 ? -6.846 -1.339 27.855 1.00 97.12 201 GLN A N 1
ATOM 1575 C CA . GLN A 1 201 ? -6.553 -0.144 28.655 1.00 97.12 201 GLN A CA 1
ATOM 1576 C C . GLN A 1 201 ? -6.796 1.153 27.872 1.00 97.12 201 GLN A C 1
ATOM 1578 O O . GLN A 1 201 ? -7.362 2.101 28.418 1.00 97.12 201 GLN A O 1
ATOM 1583 N N . VAL A 1 202 ? -6.413 1.192 26.592 1.00 97.50 202 VAL A N 1
ATOM 1584 C CA . VAL A 1 202 ? -6.673 2.343 25.714 1.00 97.50 202 VAL A CA 1
ATOM 1585 C C . VAL A 1 202 ? -8.172 2.496 25.473 1.00 97.50 202 VAL A C 1
ATOM 1587 O O . VAL A 1 202 ? -8.710 3.589 25.629 1.00 97.50 202 VAL A O 1
ATOM 1590 N N . LEU A 1 203 ? -8.871 1.402 25.164 1.00 97.88 203 LEU A N 1
ATOM 1591 C CA . LEU A 1 203 ? -10.320 1.422 24.951 1.00 97.88 203 LEU A CA 1
ATOM 1592 C C . LEU A 1 203 ? -11.087 1.881 26.201 1.00 97.88 203 LEU A C 1
ATOM 1594 O O . LEU A 1 203 ? -12.015 2.680 26.080 1.00 97.88 203 LEU A O 1
ATOM 1598 N N . ALA A 1 204 ? -10.682 1.436 27.393 1.00 98.00 204 ALA A N 1
ATOM 1599 C CA . ALA A 1 204 ? -11.276 1.868 28.657 1.00 98.00 204 ALA A CA 1
ATOM 1600 C C . ALA A 1 204 ? -11.103 3.380 28.882 1.00 98.00 204 ALA A C 1
ATOM 1602 O O . ALA A 1 204 ? -12.076 4.068 29.188 1.00 98.00 204 ALA A O 1
ATOM 1603 N N . ALA A 1 205 ? -9.902 3.916 28.643 1.00 97.69 205 ALA A N 1
ATOM 1604 C CA . ALA A 1 205 ? -9.637 5.350 28.767 1.00 97.69 205 ALA A CA 1
ATOM 1605 C C . ALA A 1 205 ? -10.457 6.194 27.771 1.00 97.69 205 ALA A C 1
ATOM 1607 O O . ALA A 1 205 ? -10.920 7.285 28.109 1.00 97.69 205 ALA A O 1
ATOM 1608 N N . LEU A 1 206 ? -10.671 5.694 26.548 1.00 97.69 206 LEU A N 1
ATOM 1609 C CA . LEU A 1 206 ? -11.548 6.345 25.569 1.00 97.69 206 LEU A CA 1
ATOM 1610 C C . LEU A 1 206 ? -13.015 6.314 26.015 1.00 97.69 206 LEU A C 1
ATOM 1612 O O . LEU A 1 206 ? -13.712 7.323 25.899 1.00 97.69 206 LEU A O 1
ATOM 1616 N N . ALA A 1 207 ? -13.472 5.193 26.574 1.00 97.19 207 ALA A N 1
ATOM 1617 C CA . ALA A 1 207 ? -14.832 5.059 27.086 1.00 97.19 207 ALA A CA 1
ATOM 1618 C C . ALA A 1 207 ? -15.111 6.012 28.262 1.00 97.19 207 ALA A C 1
ATOM 1620 O O . ALA A 1 207 ? -16.174 6.632 28.300 1.00 97.19 207 ALA A O 1
ATOM 1621 N N . GLU A 1 208 ? -14.154 6.196 29.179 1.00 98.00 208 GLU A N 1
ATOM 1622 C CA . GLU A 1 208 ? -14.249 7.175 30.278 1.00 98.00 208 GLU A CA 1
ATOM 1623 C C . GLU A 1 208 ? -14.411 8.614 29.767 1.00 98.00 208 GLU A C 1
ATOM 1625 O O . GLU A 1 208 ? -15.146 9.410 30.351 1.00 98.00 208 GLU A O 1
ATOM 1630 N N . GLN A 1 209 ? -13.779 8.935 28.636 1.00 97.38 209 GLN A N 1
ATOM 1631 C CA . GLN A 1 209 ? -13.903 10.228 27.956 1.00 97.38 209 GLN A CA 1
ATOM 1632 C C . GLN A 1 209 ? -15.151 10.326 27.063 1.00 97.38 209 GLN A C 1
ATOM 1634 O O . GLN A 1 209 ? -15.319 11.322 26.362 1.00 97.38 209 GLN A O 1
ATOM 1639 N N . GLN A 1 210 ? -16.011 9.300 27.056 1.00 96.94 210 GLN A N 1
ATOM 1640 C CA . GLN A 1 210 ? -17.189 9.194 26.186 1.00 96.94 210 GLN A CA 1
ATOM 1641 C C . GLN A 1 210 ? -16.845 9.330 24.694 1.00 96.94 210 GLN A C 1
ATOM 1643 O O . GLN A 1 210 ? -17.640 9.819 23.889 1.00 96.94 210 GLN A O 1
ATOM 1648 N N . ARG A 1 211 ? -15.636 8.903 24.325 1.00 97.31 211 ARG A N 1
ATOM 1649 C CA . ARG A 1 211 ? -15.134 8.931 22.956 1.00 97.31 211 ARG A CA 1
ATOM 1650 C C . ARG A 1 211 ? -15.624 7.721 22.182 1.00 97.31 211 ARG A C 1
ATOM 1652 O O . ARG A 1 211 ? -15.778 6.632 22.733 1.00 97.31 211 ARG A O 1
ATOM 1659 N N . GLN A 1 212 ? -15.857 7.911 20.887 1.00 96.56 212 GLN A N 1
ATOM 1660 C CA . GLN A 1 212 ? -16.392 6.867 20.026 1.00 96.56 212 GLN A CA 1
ATOM 1661 C C . GLN A 1 212 ? -15.352 6.422 19.001 1.00 96.56 212 GLN A C 1
ATOM 1663 O O . GLN A 1 212 ? -15.015 7.149 18.058 1.00 96.56 212 GLN A O 1
ATOM 1668 N N . VAL A 1 213 ? -14.897 5.183 19.183 1.00 97.94 213 VAL A N 1
ATOM 1669 C CA . VAL A 1 213 ? -13.997 4.492 18.262 1.00 97.94 213 VAL A CA 1
ATOM 1670 C C . VAL A 1 213 ? -14.734 4.158 16.972 1.00 97.94 213 VAL A C 1
ATOM 1672 O O . VAL A 1 213 ? -15.813 3.568 16.981 1.00 97.94 213 VAL A O 1
ATOM 1675 N N . ALA A 1 214 ? -14.125 4.542 15.861 1.00 98.19 214 ALA A N 1
ATOM 1676 C CA . ALA A 1 214 ? -14.587 4.259 14.519 1.00 98.19 214 ALA A CA 1
ATOM 1677 C C . ALA A 1 214 ? -13.983 2.986 13.933 1.00 98.19 214 ALA A C 1
ATOM 1679 O O . ALA A 1 214 ? -14.650 2.300 13.162 1.00 98.19 214 ALA A O 1
ATOM 1680 N N . GLY A 1 215 ? -12.741 2.658 14.289 1.00 97.56 215 GLY A N 1
ATOM 1681 C CA . GLY A 1 215 ? -12.095 1.455 13.788 1.00 97.56 215 GLY A CA 1
ATOM 1682 C C . GLY A 1 215 ? -10.699 1.218 14.343 1.00 97.56 215 GLY A C 1
ATOM 1683 O O . GLY A 1 215 ? -10.115 2.058 15.028 1.00 97.56 215 GLY A O 1
ATOM 1684 N N . PHE A 1 216 ? -10.177 0.046 14.002 1.00 97.44 216 PHE A N 1
ATOM 1685 C CA . PHE A 1 216 ? -8.803 -0.377 14.232 1.00 97.44 216 PHE A CA 1
ATOM 1686 C C . PHE A 1 216 ? -8.186 -0.765 12.889 1.00 97.44 216 PHE A C 1
ATOM 1688 O O . PHE A 1 216 ? -8.855 -1.397 12.069 1.00 97.44 216 PHE A O 1
ATOM 1695 N N . ILE A 1 217 ? -6.934 -0.381 12.660 1.00 96.88 217 ILE A N 1
ATOM 1696 C CA . ILE A 1 217 ? -6.200 -0.703 11.437 1.00 96.88 217 ILE A CA 1
ATOM 1697 C C . ILE A 1 217 ? -4.800 -1.216 11.770 1.00 96.88 217 ILE A C 1
ATOM 1699 O O . ILE A 1 217 ? -4.082 -0.636 12.586 1.00 96.88 217 ILE A O 1
ATOM 1703 N N . CYS A 1 218 ? -4.425 -2.324 11.138 1.00 95.44 218 CYS A N 1
ATOM 1704 C CA . CYS A 1 218 ? -3.105 -2.921 11.257 1.00 95.44 218 CYS A CA 1
ATOM 1705 C C . CYS A 1 218 ? -2.740 -3.674 9.977 1.00 95.44 218 CYS A C 1
ATOM 1707 O O . CYS A 1 218 ? -3.607 -4.095 9.207 1.00 95.44 218 CYS A O 1
ATOM 1709 N N . GLU A 1 219 ? -1.441 -3.840 9.764 1.00 93.06 219 GLU A N 1
ATOM 1710 C CA . GLU A 1 219 ? -0.920 -4.811 8.805 1.00 93.06 219 GLU A CA 1
ATOM 1711 C C . GLU A 1 219 ? -1.043 -6.229 9.416 1.00 93.06 219 GLU A C 1
ATOM 1713 O O . GLU A 1 219 ? -1.004 -6.339 10.647 1.00 93.06 219 GLU A O 1
ATOM 1718 N N . PRO A 1 220 ? -1.270 -7.285 8.608 1.00 87.88 220 PRO A N 1
ATOM 1719 C CA . PRO A 1 220 ? -1.394 -8.663 9.100 1.00 87.88 220 PRO A CA 1
ATOM 1720 C C . PRO A 1 220 ? -0.151 -9.220 9.803 1.00 87.88 220 PRO A C 1
ATOM 1722 O O . PRO A 1 220 ? 0.978 -8.833 9.424 1.00 87.88 220 PRO A O 1
#

Organism: Pseudomonas syringae pv. maculicola (NCBI:txid59511)

Solvent-accessible surface area (backbone atoms only — not comparable to full-atom values): 13434 Å² total; per-residue (Å²): 142,79,93,63,91,78,74,75,76,79,80,75,64,65,66,61,55,50,52,53,44,67,74,70,49,60,83,86,68,73,73,67,70,96,78,62,79,62,67,83,44,44,50,45,59,29,41,24,34,86,86,68,53,74,40,81,58,88,77,75,74,84,49,76,81,26,30,72,41,64,68,56,58,48,53,52,54,52,44,63,75,74,61,86,80,68,85,90,54,90,59,67,69,64,54,58,51,45,57,55,51,44,74,72,45,62,93,92,50,87,80,79,86,92,69,93,44,65,36,54,46,41,41,48,48,54,52,49,30,27,67,72,59,71,20,71,28,32,36,21,32,46,66,32,81,44,43,78,49,78,67,17,32,42,52,23,33,28,51,92,83,36,79,56,28,88,82,66,48,51,92,48,46,48,74,34,82,51,90,32,52,85,82,40,98,48,55,52,94,79,26,61,65,60,49,51,50,58,45,49,53,53,53,50,57,36,51,78,69,71,51,43,69,26,49,75,54,74,82,134